Protein AF-A0AB38S8R5-F1 (afdb_monomer_lite)

Secondary structure (DSSP, 8-state):
-----------EEEEEE--S-S-HHHHHHHHHHTT---HHHHHHHHHHHHHHSEEEEEEE-HHHHHHHHHHHHHHHHHHT---EEEEEETTSS----TTT---SBHHHHHHHHTTTS-GGG----EEEEEGGGHHHHHHHHHHHTSS-SEEEEEE-SS-SSPP-HHHHH--SSSPPEEE---EEEE--SSSS-EEEE-S-EEEE---SSS---B----BTTTTEEEEE-

Structure (mmCIF, N/CA/C/O backbone):
data_AF-A0AB38S8R5-F1
#
_entry.id   AF-A0AB38S8R5-F1
#
loop_
_atom_site.group_PDB
_atom_site.id
_atom_site.type_symbol
_atom_site.label_atom_id
_atom_site.label_alt_id
_atom_site.label_comp_id
_atom_site.label_asym_id
_atom_site.label_entity_id
_atom_site.label_seq_id
_atom_site.pdbx_PDB_ins_code
_atom_site.Cartn_x
_atom_site.Cartn_y
_atom_site.Cartn_z
_atom_site.occupancy
_atom_site.B_iso_or_equiv
_atom_site.auth_seq_id
_atom_site.auth_comp_id
_atom_site.auth_asym_id
_atom_site.auth_atom_id
_atom_site.pdbx_PDB_model_num
ATOM 1 N N . MET A 1 1 ? -49.623 16.260 3.974 1.00 35.34 1 MET A N 1
ATOM 2 C CA . MET A 1 1 ? -48.765 15.067 3.826 1.00 35.34 1 MET A CA 1
ATOM 3 C C . MET A 1 1 ? -47.349 15.497 4.142 1.00 35.34 1 MET A C 1
ATOM 5 O O . MET A 1 1 ? -46.822 16.368 3.466 1.00 35.34 1 MET A O 1
ATOM 9 N N . SER A 1 2 ? -46.826 15.012 5.263 1.00 35.16 2 SER A N 1
ATOM 10 C CA . SER A 1 2 ? -45.580 15.463 5.877 1.00 35.16 2 SER A CA 1
ATOM 11 C C . SER A 1 2 ? -44.369 15.080 5.027 1.00 35.16 2 SER A C 1
ATOM 13 O O . SER A 1 2 ? -44.084 13.896 4.868 1.00 35.16 2 SER A O 1
ATOM 15 N N . HIS A 1 3 ? -43.633 16.069 4.518 1.00 35.06 3 HIS A N 1
ATOM 16 C CA . HIS A 1 3 ? -42.249 15.862 4.103 1.00 35.06 3 HIS A CA 1
ATOM 17 C C . HIS A 1 3 ? -41.395 15.833 5.365 1.00 35.06 3 HIS A C 1
ATOM 19 O O . HIS A 1 3 ? -41.079 16.864 5.954 1.00 35.06 3 HIS A O 1
ATOM 25 N N . GLN A 1 4 ? -41.082 14.624 5.817 1.00 42.06 4 GLN A N 1
ATOM 26 C CA . GLN A 1 4 ? -40.092 14.405 6.852 1.00 42.06 4 GLN A CA 1
ATOM 27 C C . GLN A 1 4 ? -38.733 14.789 6.263 1.00 42.06 4 GLN A C 1
ATOM 29 O O . GLN A 1 4 ? -38.188 14.091 5.410 1.00 42.06 4 GLN A O 1
ATOM 34 N N . VAL A 1 5 ? -38.224 15.949 6.678 1.00 41.78 5 VAL A N 1
ATOM 35 C CA . VAL A 1 5 ? -36.819 16.311 6.510 1.00 41.78 5 VAL A CA 1
ATOM 36 C C . VAL A 1 5 ? -36.034 15.233 7.244 1.00 41.78 5 VAL A C 1
ATOM 38 O O . VAL A 1 5 ? -36.073 15.152 8.470 1.00 41.78 5 VAL A O 1
ATOM 41 N N . CYS A 1 6 ? -35.392 14.346 6.489 1.00 34.75 6 CYS A N 1
ATOM 42 C CA . CYS A 1 6 ? -34.425 13.411 7.034 1.00 34.75 6 CYS A CA 1
ATOM 43 C C . CYS A 1 6 ? -33.240 14.266 7.493 1.00 34.75 6 CYS A C 1
ATOM 45 O O . CYS A 1 6 ? -32.360 14.589 6.699 1.00 34.75 6 CYS A O 1
ATOM 47 N N . THR A 1 7 ? -33.257 14.717 8.749 1.00 41.41 7 THR A N 1
ATOM 48 C CA . THR A 1 7 ? -32.062 15.228 9.418 1.00 41.41 7 THR A CA 1
ATOM 49 C C . THR A 1 7 ? -31.003 14.155 9.260 1.00 41.41 7 THR A C 1
ATOM 51 O O . THR A 1 7 ? -31.156 13.055 9.796 1.00 41.41 7 THR A O 1
ATOM 54 N N . VAL A 1 8 ? -29.985 14.444 8.452 1.00 51.31 8 VAL A N 1
ATOM 55 C CA . VAL A 1 8 ? -28.789 13.616 8.353 1.00 51.31 8 VAL A CA 1
ATOM 56 C C . VAL A 1 8 ? -28.308 13.454 9.795 1.00 51.31 8 VAL A C 1
ATOM 58 O O . VAL A 1 8 ? -28.074 14.479 10.437 1.00 51.31 8 VAL A O 1
ATOM 61 N N . PRO A 1 9 ? -28.258 12.241 10.374 1.00 52.81 9 PRO A N 1
ATOM 62 C CA . PRO A 1 9 ? -27.600 12.103 11.661 1.00 52.81 9 PRO A CA 1
ATOM 63 C C . PRO A 1 9 ? -26.175 12.594 11.435 1.00 52.81 9 PRO A C 1
ATOM 65 O O . PRO A 1 9 ? -25.528 12.106 10.507 1.00 52.81 9 PRO A O 1
ATOM 68 N N . GLU A 1 10 ? -25.747 13.598 12.206 1.00 75.06 10 GLU A N 1
ATOM 69 C CA . GLU A 1 10 ? -24.386 14.130 12.163 1.00 75.06 10 GLU A CA 1
ATOM 70 C C . GLU A 1 10 ? -23.441 12.934 12.159 1.00 75.06 10 GLU A C 1
ATOM 72 O O . GLU A 1 10 ? -23.371 12.161 13.118 1.00 75.06 10 GLU A O 1
ATOM 77 N N . SER A 1 11 ? -22.845 12.670 10.999 1.00 82.94 11 SER A N 1
ATOM 78 C CA . SER A 1 11 ? -22.003 11.502 10.852 1.00 82.94 11 SER A CA 1
ATOM 79 C C . SER A 1 11 ? -20.795 11.692 11.749 1.00 82.94 11 SER A C 1
ATOM 81 O O . SER A 1 11 ? -20.277 12.798 11.880 1.00 82.94 11 SER A O 1
ATOM 83 N N . VAL A 1 12 ? -20.353 10.609 12.361 1.00 88.25 12 VAL A N 1
ATOM 84 C CA . VAL A 1 12 ? -19.239 10.594 13.297 1.00 88.25 12 VAL A CA 1
ATOM 85 C C . VAL A 1 12 ? -18.066 9.912 12.622 1.00 88.25 12 VAL A C 1
ATOM 87 O O . VAL A 1 12 ? -18.229 8.930 11.896 1.00 88.25 12 VAL A O 1
ATOM 90 N N . GLN A 1 13 ? -16.870 10.409 12.882 1.00 90.75 13 GLN A N 1
ATOM 91 C CA . GLN A 1 13 ? -15.633 9.752 12.500 1.00 90.75 13 GLN A CA 1
ATOM 92 C C . GLN A 1 13 ? -14.872 9.305 13.739 1.00 90.75 13 GLN A C 1
ATOM 94 O O . GLN A 1 13 ? -14.931 9.939 14.793 1.00 90.75 13 GLN A O 1
ATOM 99 N N . LEU A 1 14 ? -14.159 8.190 13.606 1.00 91.25 14 LEU A N 1
ATOM 100 C CA . LEU A 1 14 ? -13.270 7.709 14.651 1.00 91.25 14 LEU A CA 1
ATOM 101 C C . LEU A 1 14 ? -11.846 8.122 14.324 1.00 91.25 14 LEU A C 1
ATOM 103 O O . LEU A 1 14 ? -11.331 7.824 13.247 1.00 91.25 14 LEU A O 1
ATOM 107 N N . VAL A 1 15 ? -11.223 8.800 15.270 1.00 90.94 15 VAL A N 1
ATOM 108 C CA . VAL A 1 15 ? -9.869 9.314 15.170 1.00 90.94 15 VAL A CA 1
ATOM 109 C C . VAL A 1 15 ? -8.950 8.449 16.007 1.00 90.94 15 VAL A C 1
ATOM 111 O O . VAL A 1 15 ? -9.195 8.226 17.187 1.00 90.94 15 VAL A O 1
ATOM 114 N N . PHE A 1 16 ? -7.889 7.966 15.381 1.00 91.44 16 PHE A N 1
ATOM 115 C CA . PHE A 1 16 ? -6.881 7.104 15.973 1.00 91.44 16 PHE A CA 1
ATOM 116 C C . PHE A 1 16 ? -5.651 7.930 16.280 1.00 91.44 16 PHE A C 1
ATOM 118 O O . PHE A 1 16 ? -5.201 8.675 15.412 1.00 91.44 16 PHE A O 1
ATOM 125 N N . GLN A 1 17 ? -5.107 7.770 17.480 1.00 89.50 17 GLN A N 1
ATOM 126 C CA . GLN A 1 17 ? -3.853 8.383 17.894 1.00 89.50 17 GLN A CA 1
ATOM 127 C C . GLN A 1 17 ? -2.958 7.331 18.539 1.00 89.50 17 GLN A C 1
ATOM 129 O O . GLN A 1 17 ? -3.398 6.608 19.437 1.00 89.50 17 GLN A O 1
ATOM 134 N N . ASP A 1 18 ? -1.711 7.223 18.084 1.00 83.25 18 ASP A N 1
ATOM 135 C CA . ASP A 1 18 ? -0.733 6.289 18.645 1.00 83.25 18 ASP A CA 1
ATOM 136 C C . ASP A 1 18 ? 0.485 7.048 19.158 1.00 83.25 18 ASP A C 1
ATOM 138 O O . ASP A 1 18 ? 1.063 7.857 18.452 1.00 83.25 18 ASP A O 1
ATOM 142 N N . GLY A 1 19 ? 0.914 6.743 20.380 1.00 75.12 19 GLY A N 1
ATOM 143 C CA . GLY A 1 19 ? 2.146 7.286 20.960 1.00 75.12 19 GLY A CA 1
ATOM 144 C C . GLY A 1 19 ? 3.399 6.505 20.548 1.00 75.12 19 GLY A C 1
ATOM 145 O O . GLY A 1 19 ? 4.314 6.364 21.361 1.00 75.12 19 GLY A O 1
ATOM 146 N N . GLY A 1 20 ? 3.399 5.901 19.354 1.00 72.69 20 GLY A N 1
ATOM 147 C CA . GLY A 1 20 ? 4.515 5.135 18.783 1.00 72.69 20 GLY A CA 1
ATOM 148 C C . GLY A 1 20 ? 4.806 3.769 19.422 1.00 72.69 20 GLY A C 1
ATOM 149 O O . GLY A 1 20 ? 5.878 3.207 19.198 1.00 72.69 20 GLY A O 1
ATOM 150 N N . LYS A 1 21 ? 3.898 3.224 20.242 1.00 79.44 21 LYS A N 1
ATOM 151 C CA . LYS A 1 21 ? 4.107 1.939 20.946 1.00 79.44 21 LYS A CA 1
ATOM 152 C C . LYS A 1 21 ? 3.322 0.779 20.349 1.00 79.44 21 LYS A C 1
ATOM 154 O O . LYS A 1 21 ? 3.610 -0.371 20.682 1.00 79.44 21 LYS A O 1
ATOM 159 N N . THR A 1 22 ? 2.343 1.052 19.491 1.00 85.44 22 THR A N 1
ATOM 160 C CA . THR A 1 22 ? 1.471 0.011 18.957 1.00 85.44 22 THR A CA 1
ATOM 161 C C . THR A 1 22 ? 2.117 -0.638 17.728 1.00 85.44 22 THR A C 1
ATOM 163 O O . THR A 1 22 ? 2.465 0.052 16.770 1.00 85.44 22 THR A O 1
ATOM 166 N N . PRO A 1 23 ? 2.276 -1.974 17.683 1.00 88.94 23 P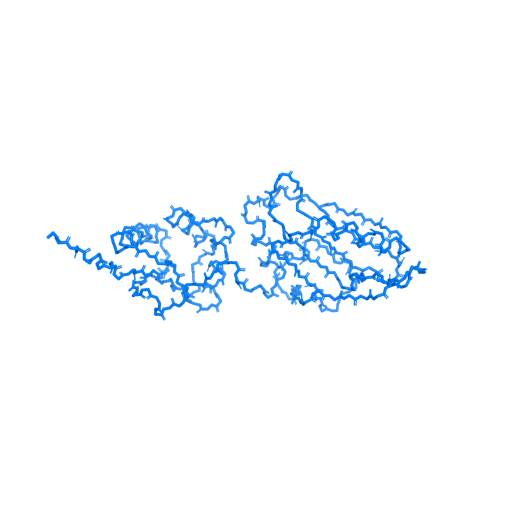RO A N 1
ATOM 167 C CA . PRO A 1 23 ? 2.837 -2.632 16.510 1.00 88.94 23 PRO A CA 1
ATOM 168 C C . PRO A 1 23 ? 1.985 -2.383 15.259 1.00 88.94 23 PRO A C 1
ATOM 170 O O . PRO A 1 23 ? 0.781 -2.648 15.256 1.00 88.94 23 PRO A O 1
ATOM 173 N N . ARG A 1 24 ? 2.617 -1.984 14.145 1.00 88.12 24 ARG A N 1
ATOM 174 C CA . ARG A 1 24 ? 1.931 -1.739 12.858 1.00 88.12 24 ARG A CA 1
ATOM 175 C C . ARG A 1 24 ? 1.024 -2.902 12.443 1.00 88.12 24 ARG A C 1
ATOM 177 O O . ARG A 1 24 ? -0.103 -2.694 12.004 1.00 88.12 24 ARG A O 1
ATOM 184 N N . GLY A 1 25 ? 1.488 -4.140 12.631 1.00 88.69 25 GLY A N 1
ATOM 185 C CA . GLY A 1 25 ? 0.721 -5.345 12.302 1.00 88.69 25 GLY A CA 1
ATOM 186 C C . GLY A 1 25 ? -0.616 -5.451 13.046 1.00 88.69 25 GLY A C 1
ATOM 187 O O . GLY A 1 25 ? -1.599 -5.902 12.456 1.00 88.69 25 GLY A O 1
ATOM 188 N N . PHE A 1 26 ? -0.678 -4.987 14.298 1.00 92.19 26 PHE A N 1
ATOM 189 C CA . PHE A 1 26 ? -1.922 -4.931 15.064 1.00 92.19 26 PHE A CA 1
ATOM 190 C C . PHE A 1 26 ? -2.881 -3.891 14.480 1.00 92.19 26 PHE A C 1
ATOM 192 O O . PHE A 1 26 ? -4.034 -4.214 14.203 1.00 92.19 26 PHE A O 1
ATOM 199 N N . VAL A 1 27 ? -2.393 -2.675 14.214 1.00 92.50 27 VAL A N 1
ATOM 200 C CA . VAL A 1 27 ? -3.199 -1.580 13.646 1.00 92.50 27 VAL A CA 1
ATOM 201 C C . VAL A 1 27 ? -3.815 -1.992 12.303 1.00 92.50 27 VAL A C 1
ATOM 203 O O . VAL A 1 27 ? -5.013 -1.817 12.084 1.00 92.50 27 VAL A O 1
ATOM 206 N N . VAL A 1 28 ? -3.037 -2.638 11.428 1.00 92.00 28 VAL A N 1
ATOM 207 C CA . VAL A 1 28 ? -3.546 -3.184 10.157 1.00 92.00 28 VAL A CA 1
ATOM 208 C C . VAL A 1 28 ? -4.642 -4.227 10.394 1.00 92.00 28 VAL A C 1
ATOM 210 O O . VAL A 1 28 ? -5.681 -4.202 9.733 1.00 92.00 28 VAL A O 1
ATOM 213 N N . ASN A 1 29 ? -4.442 -5.144 11.346 1.00 92.75 29 ASN A N 1
ATOM 214 C CA . ASN A 1 29 ? -5.430 -6.172 11.677 1.00 92.75 29 ASN A CA 1
ATOM 215 C C . ASN A 1 29 ? -6.735 -5.559 12.206 1.00 92.75 29 ASN A C 1
ATOM 217 O O . ASN A 1 29 ? -7.820 -5.983 11.804 1.00 92.75 29 ASN A O 1
ATOM 221 N N . LEU A 1 30 ? -6.620 -4.531 13.048 1.00 94.25 30 LEU A N 1
ATOM 222 C CA . LEU A 1 30 ? -7.736 -3.782 13.609 1.00 94.25 30 LEU A CA 1
ATOM 223 C C . LEU A 1 30 ? -8.586 -3.147 12.500 1.00 94.25 30 LEU A C 1
ATOM 225 O O . LEU A 1 30 ? -9.791 -3.400 12.435 1.00 94.25 30 LEU A O 1
ATOM 229 N N . PHE A 1 31 ? -7.966 -2.411 11.570 1.00 93.19 31 PHE A N 1
ATOM 230 C CA . PHE A 1 31 ? -8.673 -1.799 10.437 1.00 93.19 31 PHE A CA 1
ATOM 231 C C . PHE A 1 31 ? -9.338 -2.821 9.514 1.00 93.19 31 PHE A C 1
ATOM 233 O O . PHE A 1 31 ? -10.442 -2.590 9.023 1.00 93.19 31 PHE A O 1
ATOM 240 N N . ARG A 1 32 ? -8.717 -3.980 9.301 1.00 94.31 32 ARG A N 1
ATOM 241 C CA . ARG A 1 32 ? -9.323 -5.030 8.475 1.00 94.31 32 ARG A CA 1
ATOM 242 C C . ARG A 1 32 ? -10.506 -5.701 9.142 1.00 94.31 32 ARG A C 1
ATOM 244 O O . ARG A 1 32 ? -11.552 -5.850 8.522 1.00 94.31 32 ARG A O 1
ATOM 251 N N . LYS A 1 33 ? -10.329 -6.152 10.385 1.00 93.88 33 LYS A N 1
ATOM 252 C CA . LYS A 1 33 ? -11.318 -7.000 11.058 1.00 93.88 33 LYS A CA 1
ATOM 253 C C . LYS A 1 33 ? -12.478 -6.213 11.645 1.00 93.88 33 LYS A C 1
ATOM 255 O O . LYS A 1 33 ? -13.584 -6.735 11.661 1.00 93.88 33 LYS A O 1
ATOM 260 N N . VAL A 1 34 ? -12.226 -5.007 12.152 1.00 94.69 34 VAL A N 1
ATOM 261 C CA . VAL A 1 34 ? -13.267 -4.183 12.785 1.00 94.69 34 VAL A CA 1
ATOM 262 C C . VAL A 1 34 ? -13.876 -3.224 11.774 1.00 94.69 34 VAL A C 1
ATOM 264 O O . VAL A 1 34 ? -15.091 -3.149 11.664 1.00 94.69 34 VAL A O 1
ATOM 267 N N . PHE A 1 35 ? -13.044 -2.543 10.984 1.00 91.31 35 PHE A N 1
ATOM 268 C CA . PHE A 1 35 ? -13.499 -1.490 10.069 1.00 91.31 35 PHE A CA 1
ATOM 269 C C . PHE A 1 35 ? -13.763 -1.977 8.641 1.00 91.31 35 PHE A C 1
ATOM 271 O O . PHE A 1 35 ? -14.124 -1.173 7.785 1.00 91.31 35 PHE A O 1
ATOM 278 N N . GLY A 1 36 ? -13.560 -3.270 8.360 1.00 89.19 36 GLY A N 1
ATOM 279 C CA . GLY A 1 36 ? -13.794 -3.860 7.040 1.00 89.19 36 GLY A CA 1
ATOM 280 C C . GLY A 1 36 ? -12.921 -3.269 5.928 1.00 89.19 36 GLY A C 1
ATOM 281 O O . GLY A 1 36 ? -13.264 -3.390 4.753 1.00 89.19 36 GLY A O 1
ATOM 282 N N . ARG A 1 37 ? -11.813 -2.597 6.271 1.00 89.00 37 ARG A N 1
ATOM 283 C CA . ARG A 1 37 ? -10.927 -1.964 5.286 1.00 89.00 37 ARG A CA 1
ATOM 284 C C . ARG A 1 37 ? -10.174 -3.025 4.487 1.00 89.00 37 ARG A C 1
ATOM 286 O O . ARG A 1 37 ? -9.767 -4.056 5.030 1.00 89.00 37 ARG A O 1
ATOM 293 N N . HIS A 1 38 ? -9.932 -2.748 3.206 1.00 88.44 38 HIS A N 1
ATOM 294 C CA . HIS A 1 38 ? -9.045 -3.573 2.391 1.00 88.44 38 HIS A CA 1
ATOM 295 C C . HIS A 1 38 ? -7.632 -3.571 3.000 1.00 88.44 38 HIS A C 1
ATOM 297 O O . HIS A 1 38 ? -7.215 -2.582 3.599 1.00 88.44 38 HIS A O 1
ATOM 303 N N . GLN A 1 39 ? -6.867 -4.658 2.865 1.00 87.44 39 GLN A N 1
ATOM 304 C CA . GLN A 1 39 ? -5.545 -4.787 3.504 1.00 87.44 39 GLN A CA 1
ATOM 305 C C . GLN A 1 39 ? -4.583 -3.662 3.100 1.00 87.44 39 GLN A C 1
ATOM 307 O O . GLN A 1 39 ? -3.878 -3.134 3.957 1.00 87.44 39 GLN A O 1
ATOM 312 N N . ARG A 1 40 ? -4.577 -3.268 1.821 1.00 84.94 40 ARG A N 1
ATOM 313 C CA . ARG A 1 40 ? -3.798 -2.115 1.334 1.00 84.94 40 ARG A CA 1
ATOM 314 C C . ARG A 1 40 ? -4.195 -0.811 2.034 1.00 84.94 40 ARG A C 1
ATOM 316 O O . ARG A 1 40 ? -3.325 -0.073 2.482 1.00 84.94 40 ARG A O 1
ATOM 323 N N . ASP A 1 41 ? -5.490 -0.560 2.187 1.00 87.44 41 ASP A N 1
ATOM 324 C CA . ASP A 1 41 ? -5.997 0.657 2.828 1.00 87.44 41 ASP A CA 1
ATOM 325 C C . ASP A 1 41 ? -5.676 0.664 4.323 1.00 87.44 41 ASP A C 1
ATOM 327 O O . ASP A 1 41 ? -5.210 1.663 4.860 1.00 87.44 41 ASP A O 1
ATOM 331 N N . ALA A 1 42 ? -5.844 -0.483 4.985 1.00 90.31 42 ALA A N 1
ATOM 332 C CA . ALA A 1 42 ? -5.469 -0.680 6.380 1.00 90.31 42 ALA A CA 1
ATOM 333 C C . ALA A 1 42 ? -3.963 -0.461 6.606 1.00 90.31 42 ALA A C 1
ATOM 335 O O . ALA A 1 42 ? -3.573 0.177 7.584 1.00 90.31 42 ALA A O 1
ATOM 336 N N . TYR A 1 43 ? -3.115 -0.946 5.690 1.00 89.81 43 TYR A N 1
ATOM 337 C CA . TYR A 1 43 ? -1.674 -0.689 5.723 1.00 89.81 43 TYR A CA 1
ATOM 338 C C . TYR A 1 43 ? -1.371 0.803 5.584 1.00 89.81 43 TYR A C 1
ATOM 340 O O . TYR A 1 43 ? -0.606 1.355 6.375 1.00 89.81 43 TYR A O 1
ATOM 348 N N . ALA A 1 44 ? -1.992 1.466 4.613 1.00 87.75 44 ALA A N 1
ATOM 349 C CA . ALA A 1 44 ? -1.765 2.879 4.362 1.00 87.75 44 ALA A CA 1
ATOM 350 C C . ALA A 1 44 ? -2.215 3.746 5.559 1.00 87.75 44 ALA A C 1
ATOM 352 O O . ALA A 1 44 ? -1.451 4.591 6.017 1.00 87.75 44 ALA A O 1
ATOM 353 N N . LEU A 1 45 ? -3.379 3.463 6.155 1.00 87.88 45 LEU A N 1
ATOM 354 C CA . LEU A 1 45 ? -3.842 4.130 7.379 1.00 87.88 45 LEU A CA 1
ATOM 355 C C . LEU A 1 45 ? -2.893 3.902 8.565 1.00 87.88 45 LEU A C 1
ATOM 357 O O . LEU A 1 45 ? -2.599 4.842 9.298 1.00 87.88 45 LEU A O 1
ATOM 361 N N . SER A 1 46 ? -2.353 2.688 8.733 1.00 89.50 46 SER A N 1
ATOM 362 C CA . SER A 1 46 ? -1.369 2.418 9.794 1.00 89.50 46 SER A CA 1
ATOM 363 C C . SER A 1 46 ? -0.083 3.237 9.630 1.00 89.50 46 SER A C 1
ATOM 365 O O . SER A 1 46 ? 0.451 3.742 10.613 1.00 89.50 46 SER A O 1
ATOM 367 N N . MET A 1 47 ? 0.372 3.429 8.386 1.00 86.31 47 MET A N 1
ATOM 368 C CA . MET A 1 47 ? 1.530 4.267 8.067 1.00 86.31 47 MET A CA 1
ATOM 369 C C . MET A 1 47 ? 1.282 5.742 8.386 1.00 86.31 47 MET A C 1
ATOM 371 O O . MET A 1 47 ? 2.210 6.435 8.793 1.00 86.31 47 MET A O 1
ATOM 375 N N . LEU A 1 48 ? 0.057 6.236 8.185 1.00 85.69 48 LEU A N 1
ATOM 376 C CA . LEU A 1 48 ? -0.289 7.610 8.547 1.00 85.69 48 LEU A CA 1
ATOM 377 C C . LEU A 1 48 ? -0.280 7.818 10.054 1.00 85.69 48 LEU A C 1
ATOM 379 O O . LEU A 1 48 ? 0.327 8.779 10.508 1.00 85.69 48 LEU A O 1
ATOM 383 N N . ILE A 1 49 ? -0.894 6.906 10.811 1.00 87.69 49 ILE A N 1
ATOM 384 C CA . ILE A 1 49 ? -0.913 6.983 12.277 1.00 87.69 49 ILE A CA 1
ATOM 385 C C . ILE A 1 49 ? 0.515 7.006 12.825 1.00 87.69 49 ILE A C 1
ATOM 387 O O . ILE A 1 49 ? 0.814 7.811 13.687 1.00 87.69 49 ILE A O 1
ATOM 391 N N . GLU A 1 50 ? 1.417 6.187 12.286 1.00 84.62 50 GLU A N 1
ATOM 392 C CA . GLU A 1 50 ? 2.822 6.158 12.716 1.00 84.62 50 GLU A CA 1
ATOM 393 C C . GLU A 1 50 ? 3.607 7.435 12.367 1.00 84.62 50 GLU A C 1
ATOM 395 O O . GLU A 1 50 ? 4.578 7.760 13.041 1.00 84.62 50 GLU A O 1
ATOM 400 N N . ARG A 1 51 ? 3.237 8.145 11.294 1.00 81.62 51 ARG A N 1
ATOM 401 C CA . ARG A 1 51 ? 3.963 9.341 10.822 1.00 81.62 51 ARG A CA 1
ATOM 402 C C . ARG A 1 51 ? 3.403 10.651 11.361 1.00 81.62 51 ARG A C 1
ATOM 404 O O . ARG A 1 51 ? 4.146 11.616 11.490 1.00 81.62 51 ARG A O 1
ATOM 411 N N . GLN A 1 52 ? 2.092 10.709 11.554 1.00 82.56 52 GLN A N 1
ATOM 412 C CA . GLN A 1 52 ? 1.353 11.922 11.906 1.00 82.56 52 GLN A CA 1
ATOM 413 C C . GLN A 1 52 ? 0.781 11.854 13.327 1.00 82.56 52 GLN A C 1
ATOM 415 O O . GLN A 1 52 ? 0.114 12.796 13.745 1.00 82.56 52 GLN A O 1
ATOM 420 N N . ASP A 1 53 ? 0.967 10.731 14.030 1.00 84.06 53 ASP A N 1
ATOM 421 C CA . ASP A 1 53 ? 0.374 10.395 15.334 1.00 84.06 53 ASP A CA 1
ATOM 422 C C . ASP A 1 53 ? -1.165 10.457 15.371 1.00 84.06 53 ASP A C 1
ATOM 424 O O . ASP A 1 53 ? -1.769 10.246 16.422 1.00 84.06 53 ASP A O 1
ATOM 428 N N . LYS A 1 54 ? -1.825 10.728 14.235 1.00 86.56 54 LYS A N 1
ATOM 429 C CA . LYS A 1 54 ? -3.272 10.917 14.111 1.00 86.56 54 LYS A CA 1
ATOM 430 C C . LYS A 1 54 ? -3.771 10.450 12.740 1.00 86.56 54 LYS A C 1
ATOM 432 O O . LYS A 1 54 ? -3.165 10.760 11.720 1.00 86.56 54 LYS A O 1
ATOM 437 N N . ALA A 1 55 ? -4.907 9.754 12.695 1.00 88.69 55 ALA A N 1
ATOM 438 C CA . ALA A 1 55 ? -5.662 9.526 11.457 1.00 88.69 55 ALA A CA 1
ATOM 439 C C . ALA A 1 55 ? -7.162 9.363 11.733 1.00 88.69 55 ALA A C 1
ATOM 441 O O . ALA A 1 55 ? -7.542 8.713 12.704 1.00 88.69 55 ALA A O 1
ATOM 442 N N . ALA A 1 56 ? -8.019 9.905 10.865 1.00 89.00 56 ALA A N 1
ATOM 443 C CA . ALA A 1 56 ? -9.466 9.704 10.936 1.00 89.00 56 ALA A CA 1
ATOM 444 C C . ALA A 1 56 ? -9.931 8.527 10.059 1.00 89.00 56 ALA A C 1
ATOM 446 O O . ALA A 1 56 ? -9.353 8.222 9.018 1.00 89.00 56 ALA A O 1
ATOM 447 N N . CYS A 1 57 ? -11.003 7.859 10.481 1.00 88.25 57 CYS A N 1
ATOM 448 C CA . CYS A 1 57 ? -11.679 6.799 9.743 1.00 88.25 57 CYS A CA 1
ATOM 449 C C . CYS A 1 57 ? -13.191 7.017 9.826 1.00 88.25 57 CYS A C 1
ATOM 451 O O . CYS A 1 57 ? -13.752 7.102 10.919 1.00 88.25 57 CYS A O 1
ATOM 453 N N . GLY A 1 58 ? -13.854 7.074 8.675 1.00 79.69 58 GLY A N 1
ATOM 454 C CA . GLY A 1 58 ? -15.277 7.417 8.584 1.00 79.69 58 GLY A CA 1
ATOM 455 C C . GLY A 1 58 ? -15.483 8.469 7.502 1.00 79.69 58 GLY A C 1
ATOM 456 O O . GLY A 1 58 ? -14.497 8.875 6.890 1.00 79.69 58 GLY A O 1
ATOM 457 N N . PRO A 1 59 ? -16.724 8.858 7.189 1.00 88.25 59 PRO A N 1
ATOM 458 C CA . PRO A 1 59 ? -17.854 9.017 8.111 1.00 88.25 59 PRO A CA 1
ATOM 459 C C . PRO A 1 59 ? -18.666 7.742 8.392 1.00 88.25 59 PRO A C 1
ATOM 461 O O . PRO A 1 59 ? -18.847 6.896 7.520 1.00 88.25 59 PRO A O 1
ATOM 464 N N . PHE A 1 60 ? -19.217 7.636 9.604 1.00 89.19 60 PHE A N 1
ATOM 465 C CA . PHE A 1 60 ? -20.119 6.564 10.030 1.00 89.19 60 PHE A CA 1
ATOM 466 C C . PHE A 1 60 ? -21.390 7.127 10.685 1.00 89.19 60 PHE A C 1
ATOM 468 O O . PHE A 1 60 ? -21.336 8.156 11.360 1.00 89.19 60 PHE A O 1
ATOM 475 N N . PRO A 1 61 ? -22.544 6.445 10.571 1.00 92.00 61 PRO A N 1
ATOM 476 C CA . PRO A 1 61 ? -23.693 6.736 11.423 1.00 92.00 61 PRO A CA 1
ATOM 477 C C . PRO A 1 61 ? -23.331 6.564 12.913 1.00 92.00 61 PRO A C 1
ATOM 479 O O . PRO A 1 61 ? -22.601 5.623 13.232 1.00 92.00 61 PRO A O 1
ATOM 482 N N . PRO A 1 62 ? -23.871 7.374 13.844 1.00 90.50 62 PRO A N 1
ATOM 483 C CA . PRO A 1 62 ? -23.485 7.333 15.262 1.00 90.50 62 PRO A CA 1
ATOM 484 C C . PRO A 1 62 ? -23.588 5.951 15.927 1.00 90.50 62 PRO A C 1
ATOM 486 O O . PRO A 1 62 ? -22.718 5.559 16.701 1.00 90.50 62 PRO A O 1
ATOM 489 N N . SER A 1 63 ? -24.625 5.173 15.602 1.00 89.75 63 SER A N 1
ATOM 490 C CA . SER A 1 63 ? -24.802 3.811 16.127 1.00 89.75 63 SER A CA 1
ATOM 491 C C . SER A 1 63 ? -23.715 2.850 15.644 1.00 89.75 63 SER A C 1
ATOM 493 O O . SER A 1 63 ? -23.209 2.042 16.422 1.00 89.75 63 SER A O 1
ATOM 495 N N . VAL A 1 64 ? -23.328 2.968 14.373 1.00 92.19 64 VAL A N 1
ATOM 496 C CA . VAL A 1 64 ? -22.253 2.181 13.762 1.00 92.19 64 VAL A CA 1
ATOM 497 C C . VAL A 1 64 ? -20.902 2.618 14.322 1.00 92.19 64 VAL A C 1
ATOM 499 O O . VAL A 1 64 ? -20.112 1.764 14.708 1.00 92.19 64 VAL A O 1
ATOM 502 N N . ALA A 1 65 ? -20.658 3.928 14.439 1.00 91.69 65 ALA A N 1
ATOM 503 C CA . ALA A 1 65 ? -19.439 4.476 15.033 1.00 91.69 65 ALA A CA 1
ATOM 504 C C . ALA A 1 65 ? -19.229 3.952 16.458 1.00 91.69 65 ALA A C 1
ATOM 506 O O . ALA A 1 65 ? -18.141 3.486 16.784 1.00 91.69 65 ALA A O 1
ATOM 507 N N . LYS A 1 66 ? -20.289 3.947 17.278 1.00 92.56 66 LYS A N 1
ATOM 508 C CA . LYS A 1 66 ? -20.252 3.390 18.633 1.00 92.56 66 LYS A CA 1
ATOM 509 C C . LYS A 1 66 ? -19.911 1.898 18.634 1.00 92.56 66 LYS A C 1
ATOM 511 O O . LYS A 1 66 ? -19.011 1.486 19.354 1.00 92.56 66 LYS A O 1
ATOM 516 N N . ALA A 1 67 ? -20.577 1.097 17.802 1.00 94.38 67 ALA A N 1
ATOM 517 C CA . ALA A 1 67 ? -20.306 -0.340 17.731 1.00 94.38 67 ALA A CA 1
ATOM 518 C C . ALA A 1 67 ? -18.866 -0.646 17.274 1.00 94.38 67 ALA A C 1
ATOM 520 O O . ALA A 1 67 ? -18.203 -1.512 17.845 1.00 94.38 67 ALA A O 1
ATOM 521 N N . LEU A 1 68 ? -18.365 0.084 16.271 1.00 95.44 68 LEU A N 1
ATOM 522 C CA . LEU A 1 68 ? -16.983 -0.023 15.794 1.00 95.44 68 LEU A CA 1
ATOM 523 C C . LEU A 1 68 ? -15.978 0.388 16.874 1.00 95.44 68 LEU A C 1
ATOM 525 O O . LEU A 1 68 ? -14.957 -0.275 17.048 1.00 95.44 68 LEU A O 1
ATOM 529 N N . PHE A 1 69 ? -16.274 1.462 17.605 1.00 94.25 69 PHE A N 1
ATOM 530 C CA . PHE A 1 69 ? -15.462 1.948 18.712 1.00 94.25 69 PHE A CA 1
ATOM 531 C C . PHE A 1 69 ? -15.369 0.918 19.840 1.00 94.25 69 PHE A C 1
ATOM 533 O O . PHE A 1 69 ? -14.262 0.576 20.253 1.00 94.25 69 PHE A O 1
ATOM 540 N N . ASP A 1 70 ? -16.505 0.382 20.289 1.00 94.56 70 ASP A N 1
ATOM 541 C CA . ASP A 1 70 ? -16.565 -0.609 21.366 1.00 94.56 70 ASP A CA 1
ATOM 542 C C . ASP A 1 70 ? -15.781 -1.877 20.982 1.00 94.56 70 ASP A C 1
ATOM 544 O O . ASP A 1 70 ? -14.915 -2.332 21.735 1.00 94.56 70 ASP A O 1
ATOM 548 N N . ALA A 1 71 ? -15.993 -2.386 19.762 1.00 94.75 71 ALA A N 1
ATOM 549 C CA . ALA A 1 71 ? -15.274 -3.547 19.237 1.00 94.75 71 ALA A CA 1
ATOM 550 C C . ALA A 1 71 ? -13.761 -3.299 19.087 1.00 94.75 71 ALA A C 1
ATOM 552 O O . ALA A 1 71 ? -12.946 -4.203 19.304 1.00 94.75 71 ALA A O 1
ATOM 553 N N . ALA A 1 72 ? -13.359 -2.082 18.706 1.00 94.12 72 ALA A N 1
ATOM 554 C CA . ALA A 1 72 ? -11.953 -1.716 18.606 1.00 94.12 72 ALA A CA 1
ATOM 555 C C . ALA A 1 72 ? -11.298 -1.606 19.990 1.00 94.12 72 ALA A C 1
ATOM 557 O O . ALA A 1 72 ? -10.218 -2.162 20.198 1.00 94.12 72 ALA A O 1
ATOM 558 N N . GLN A 1 73 ? -11.962 -0.952 20.948 1.00 93.88 73 GLN A N 1
ATOM 559 C CA . GLN A 1 73 ? -11.475 -0.832 22.322 1.00 93.88 73 GLN A CA 1
ATOM 560 C C . GLN A 1 73 ? -11.310 -2.191 23.001 1.00 93.88 73 GLN A C 1
ATOM 562 O O . GLN A 1 73 ? -10.321 -2.398 23.704 1.00 93.88 73 GLN A O 1
ATOM 567 N N . GLU A 1 74 ? -12.247 -3.118 22.799 1.00 94.00 74 GLU A N 1
ATOM 568 C CA . GLU A 1 74 ? -12.150 -4.475 23.341 1.00 94.00 74 GLU A CA 1
ATOM 569 C C . GLU A 1 74 ? -10.869 -5.175 22.866 1.00 94.00 74 GLU A C 1
ATOM 571 O O . GLU A 1 74 ? -10.102 -5.685 23.682 1.00 94.00 74 GLU A O 1
ATOM 576 N N . ARG A 1 75 ? -10.575 -5.118 21.560 1.00 93.62 75 ARG A N 1
ATOM 577 C CA . ARG A 1 75 ? -9.354 -5.707 20.985 1.00 93.62 75 ARG A CA 1
ATOM 578 C C . ARG A 1 75 ? -8.078 -5.033 21.479 1.00 93.62 75 ARG A C 1
ATOM 580 O O . ARG A 1 75 ? -7.120 -5.726 21.805 1.00 93.62 75 ARG A O 1
ATOM 587 N N . ILE A 1 76 ? -8.064 -3.700 21.550 1.00 92.00 76 ILE A N 1
ATOM 588 C CA . ILE A 1 76 ? -6.910 -2.933 22.046 1.00 92.00 76 ILE A CA 1
ATOM 589 C C . ILE A 1 76 ? -6.587 -3.329 23.488 1.00 92.00 76 ILE A C 1
ATOM 591 O O . ILE A 1 76 ? -5.430 -3.609 23.800 1.00 92.00 76 ILE A O 1
ATOM 595 N N . ARG A 1 77 ? -7.608 -3.419 24.351 1.00 90.31 77 ARG A N 1
ATOM 596 C CA . ARG A 1 77 ? -7.444 -3.844 25.749 1.00 90.31 77 ARG A CA 1
ATOM 597 C C . ARG A 1 77 ? -6.992 -5.296 25.861 1.00 90.31 77 ARG A C 1
ATOM 599 O O . ARG A 1 77 ? -6.110 -5.578 26.663 1.00 90.31 77 ARG A O 1
ATOM 606 N N . ALA A 1 78 ? -7.572 -6.197 25.067 1.00 90.88 78 ALA A N 1
ATOM 607 C CA . ALA A 1 78 ? -7.235 -7.619 25.095 1.00 90.88 78 ALA A CA 1
ATOM 608 C C . ALA A 1 78 ? -5.768 -7.891 24.724 1.00 90.88 78 ALA A C 1
ATOM 610 O O . ALA A 1 78 ? -5.158 -8.802 25.276 1.00 90.88 78 ALA A O 1
ATOM 611 N N . GLU A 1 79 ? -5.196 -7.096 23.817 1.00 88.94 79 GLU A N 1
ATOM 612 C CA . GLU A 1 79 ? -3.792 -7.220 23.411 1.00 88.94 79 GLU A CA 1
ATOM 613 C C . GLU A 1 79 ? -2.831 -6.290 24.178 1.00 88.94 79 GLU A C 1
ATOM 615 O O . GLU A 1 79 ? -1.619 -6.374 23.990 1.00 88.94 79 GLU A O 1
ATOM 620 N N . GLY A 1 80 ? -3.343 -5.432 25.069 1.00 87.00 80 GLY A N 1
ATOM 621 C CA . GLY A 1 80 ? -2.534 -4.562 25.930 1.00 87.00 80 GLY A CA 1
ATOM 622 C C . GLY A 1 80 ? -1.880 -3.370 25.221 1.00 87.00 80 GLY A C 1
ATOM 623 O O . GLY A 1 80 ? -0.880 -2.845 25.712 1.00 87.00 80 GLY A O 1
ATOM 624 N N . HIS A 1 81 ? -2.418 -2.935 24.078 1.00 88.69 81 HIS A N 1
ATOM 625 C CA . HIS A 1 81 ? -1.870 -1.810 23.309 1.00 88.69 81 HIS A CA 1
ATOM 626 C C . HIS A 1 81 ? -2.395 -0.456 23.808 1.00 88.69 81 HIS A C 1
ATOM 628 O O . HIS A 1 81 ? -3.450 -0.371 24.434 1.00 88.69 81 HIS A O 1
ATOM 634 N N . THR A 1 82 ? -1.674 0.628 23.507 1.00 86.94 82 THR A N 1
ATOM 635 C CA . THR A 1 82 ? -1.993 1.994 23.977 1.00 86.94 82 THR A CA 1
ATOM 636 C C . THR A 1 82 ? -2.646 2.884 22.918 1.00 86.94 82 THR A C 1
ATOM 638 O O . THR A 1 82 ? -2.701 4.098 23.100 1.00 86.94 82 THR A O 1
ATOM 641 N N . LEU A 1 83 ? -3.115 2.302 21.812 1.00 88.69 83 LEU A N 1
ATOM 642 C CA . LEU A 1 83 ? -3.777 3.032 20.733 1.00 88.69 83 LEU A CA 1
ATOM 643 C C . LEU A 1 83 ? -5.032 3.740 21.264 1.00 88.69 83 LEU A C 1
ATOM 645 O O . LEU A 1 83 ? -5.947 3.096 21.782 1.00 88.69 83 LEU A O 1
ATOM 649 N N . GLN A 1 84 ? -5.078 5.062 21.133 1.00 91.00 84 GLN A N 1
ATOM 650 C CA . GLN A 1 84 ? -6.215 5.869 21.555 1.00 91.00 84 GLN A CA 1
ATOM 651 C C . GLN A 1 84 ? -7.184 6.046 20.391 1.00 91.00 84 GLN A C 1
ATOM 653 O O . GLN A 1 84 ? -6.774 6.259 19.251 1.00 91.00 84 GLN A O 1
ATOM 658 N N . ILE A 1 85 ? -8.479 5.953 20.690 1.00 92.12 85 ILE A N 1
ATOM 659 C CA . ILE A 1 85 ? -9.549 6.221 19.731 1.00 92.12 85 ILE A CA 1
ATOM 660 C C . ILE A 1 85 ? -10.453 7.288 20.341 1.00 92.12 85 ILE A C 1
ATOM 662 O O . ILE A 1 85 ? -10.864 7.157 21.496 1.00 92.12 85 ILE A O 1
ATOM 666 N N . THR A 1 86 ? -10.776 8.318 19.569 1.00 90.12 86 THR A N 1
ATOM 667 C CA . THR A 1 86 ? -11.748 9.360 19.914 1.00 90.12 86 THR A CA 1
ATOM 668 C C . THR A 1 86 ? -12.833 9.436 18.846 1.00 90.12 86 THR A C 1
ATOM 670 O O . THR A 1 86 ? -12.635 9.041 17.700 1.00 90.12 86 THR A O 1
ATOM 673 N N . SER A 1 87 ? -14.016 9.895 19.239 1.00 88.25 87 SER A N 1
ATOM 674 C CA . SER A 1 87 ? -15.153 10.115 18.347 1.00 88.25 87 SER A CA 1
ATOM 675 C C . SER A 1 87 ? -15.270 11.614 18.101 1.00 88.25 87 SER A C 1
ATOM 677 O O . SER A 1 87 ? -15.473 12.358 19.057 1.00 88.25 87 SER A O 1
ATOM 679 N N . GLU A 1 88 ? -15.164 12.044 16.849 1.00 87.81 88 GLU A N 1
ATOM 680 C CA . GLU A 1 88 ? -15.296 13.447 16.434 1.00 87.81 88 GLU A CA 1
ATOM 681 C C . GLU A 1 88 ? -16.466 13.583 15.435 1.00 87.81 88 GLU A C 1
ATOM 683 O O . GLU A 1 88 ? -16.769 12.623 14.711 1.00 87.81 88 GLU A O 1
ATOM 688 N N . PRO A 1 89 ? -17.141 14.742 15.361 1.00 82.69 89 PRO A N 1
ATOM 689 C CA . PRO A 1 89 ? -18.021 15.071 14.243 1.00 82.69 89 PRO A CA 1
ATOM 690 C C . PRO A 1 89 ? -17.281 14.929 12.907 1.00 82.69 89 PRO A C 1
ATOM 692 O O . PRO A 1 89 ? -16.109 15.293 12.778 1.00 82.69 89 PRO A O 1
ATOM 695 N N . ALA A 1 90 ? -17.945 14.369 11.896 1.00 78.56 90 ALA A N 1
ATOM 696 C CA . ALA A 1 90 ? -17.343 14.216 10.577 1.00 78.56 90 ALA A CA 1
ATOM 697 C C . ALA A 1 90 ? -16.964 15.584 9.993 1.00 78.56 90 ALA A C 1
ATOM 699 O O . ALA A 1 90 ? -17.778 16.506 9.978 1.00 78.56 90 ALA A O 1
ATOM 700 N N . GLY A 1 91 ? -15.738 15.681 9.476 1.00 70.06 91 GLY A N 1
ATOM 701 C CA . GLY A 1 91 ? -15.210 16.899 8.860 1.00 70.06 91 GLY A CA 1
ATOM 702 C C . GLY A 1 91 ? -14.309 17.750 9.760 1.00 70.06 91 GLY A C 1
ATOM 703 O O . GLY A 1 91 ? -13.668 18.655 9.239 1.00 70.06 91 GLY A O 1
ATOM 704 N N . GLU A 1 92 ? -14.194 17.464 11.064 1.00 69.12 92 GLU A N 1
ATOM 705 C CA . GLU A 1 92 ? -13.231 18.170 11.936 1.00 69.12 92 GLU A CA 1
ATOM 706 C C . GLU A 1 92 ? -11.777 17.752 11.664 1.00 69.12 92 GLU A C 1
ATOM 708 O O . GLU A 1 92 ? -10.884 18.585 11.537 1.00 69.12 92 GLU A O 1
ATOM 713 N N . THR A 1 93 ? -11.548 16.447 11.529 1.00 69.81 93 THR A N 1
ATOM 714 C CA . THR A 1 93 ? -10.297 15.857 11.029 1.00 69.81 93 THR A CA 1
ATOM 715 C C . THR A 1 93 ? -10.569 15.245 9.658 1.00 69.81 93 THR A C 1
ATOM 717 O O . THR A 1 93 ? -11.401 14.350 9.556 1.00 69.81 93 THR A O 1
ATOM 720 N N . GLU A 1 94 ? -9.893 15.694 8.604 1.00 71.62 94 GLU A N 1
ATOM 721 C CA . GLU A 1 94 ? -10.088 15.132 7.265 1.00 71.62 94 GLU A CA 1
ATOM 722 C C . GLU A 1 94 ? -9.681 13.650 7.252 1.00 71.62 94 GLU A C 1
ATOM 724 O O . GLU A 1 94 ? -8.551 13.296 7.597 1.00 71.62 94 GLU A O 1
ATOM 729 N N . ALA A 1 95 ? -10.628 12.765 6.924 1.00 71.69 95 ALA A N 1
ATOM 730 C CA . ALA A 1 95 ? -10.346 11.346 6.774 1.00 71.69 95 ALA A CA 1
ATOM 731 C C . ALA A 1 95 ? -9.523 11.158 5.495 1.00 71.69 95 ALA A C 1
ATOM 733 O O . ALA A 1 95 ? -10.052 11.386 4.407 1.00 71.69 95 ALA A O 1
ATOM 734 N N . PRO A 1 96 ? -8.245 10.759 5.601 1.00 72.62 96 PRO A N 1
ATOM 735 C CA . PRO A 1 96 ? -7.390 10.641 4.435 1.00 72.62 96 PRO A CA 1
ATOM 736 C C . PRO A 1 96 ? -7.951 9.560 3.516 1.00 72.62 96 PRO A C 1
ATOM 738 O O . PRO A 1 96 ? -8.254 8.452 3.974 1.00 72.62 96 PRO A O 1
ATOM 741 N N . ASP A 1 97 ? -8.050 9.853 2.219 1.00 73.50 97 ASP A N 1
ATOM 742 C CA . ASP A 1 97 ? -8.254 8.797 1.238 1.00 73.50 97 ASP A CA 1
ATOM 743 C C . ASP A 1 97 ? -6.996 7.911 1.242 1.00 73.50 97 ASP A C 1
ATOM 745 O O . ASP A 1 97 ? -5.893 8.394 0.954 1.00 73.50 97 ASP A O 1
ATOM 749 N N . PRO A 1 98 ? -7.110 6.603 1.545 1.00 69.69 98 PRO A N 1
ATOM 750 C CA . PRO A 1 98 ? -5.972 5.699 1.489 1.00 69.69 98 PRO A CA 1
ATOM 751 C C . PRO A 1 98 ? -5.252 5.709 0.132 1.00 69.69 98 PRO A C 1
ATOM 753 O O . PRO A 1 98 ? -4.052 5.415 0.057 1.00 69.69 98 PRO A O 1
ATOM 756 N N . SER A 1 99 ? -5.973 6.077 -0.934 1.00 67.31 99 SER A N 1
ATOM 757 C CA . SER A 1 99 ? -5.470 6.225 -2.296 1.00 67.31 99 SER A CA 1
ATOM 758 C C . SER A 1 99 ? -4.560 7.448 -2.499 1.00 67.31 99 SER A C 1
ATOM 760 O O . SER A 1 99 ? -3.698 7.395 -3.381 1.00 67.31 99 SER A O 1
ATOM 762 N N . GLU A 1 100 ? -4.612 8.448 -1.618 1.00 72.56 100 GLU A N 1
ATOM 763 C CA . GLU A 1 100 ? -3.808 9.681 -1.678 1.00 72.56 100 GLU A CA 1
ATOM 764 C C . GLU A 1 100 ? -2.561 9.648 -0.781 1.00 72.56 100 GLU A C 1
ATOM 766 O O . GLU A 1 100 ? -1.681 10.505 -0.881 1.00 72.56 100 GLU A O 1
ATOM 771 N N . ILE A 1 101 ? -2.439 8.630 0.076 1.00 78.00 101 ILE A N 1
ATOM 772 C CA . ILE A 1 101 ? -1.330 8.503 1.031 1.00 78.00 101 ILE A CA 1
ATOM 773 C C . ILE A 1 101 ? 0.012 8.462 0.302 1.00 78.00 101 ILE A C 1
ATOM 775 O O . ILE A 1 101 ? 0.306 7.507 -0.418 1.00 78.00 101 ILE A O 1
ATOM 779 N N . GLN A 1 102 ? 0.857 9.467 0.528 1.00 80.94 102 GLN A N 1
ATOM 780 C CA . GLN A 1 102 ? 2.170 9.554 -0.103 1.00 80.94 102 GLN A CA 1
ATOM 781 C C . GLN A 1 102 ? 3.200 8.666 0.601 1.00 80.94 102 GLN A C 1
ATOM 783 O O . GLN A 1 102 ? 3.361 8.676 1.826 1.00 80.94 102 GLN A O 1
ATOM 788 N N . PHE A 1 103 ? 3.942 7.906 -0.199 1.00 85.31 103 PHE A N 1
ATOM 789 C CA . PHE A 1 103 ? 5.085 7.139 0.274 1.00 85.31 103 PHE A CA 1
ATOM 790 C C . PHE A 1 103 ? 6.361 7.942 0.051 1.00 85.31 103 PHE A C 1
ATOM 792 O O . PHE A 1 103 ? 6.572 8.517 -1.010 1.00 85.31 103 PHE A O 1
ATOM 799 N N . GLU A 1 104 ? 7.222 7.945 1.058 1.00 85.50 104 GLU A N 1
ATOM 800 C CA . GLU A 1 104 ? 8.557 8.551 0.974 1.00 85.50 104 GLU A CA 1
ATOM 801 C C . GLU A 1 104 ? 9.594 7.502 0.542 1.00 85.50 104 GLU A C 1
ATOM 803 O O . GLU A 1 104 ? 10.503 7.769 -0.242 1.00 85.50 104 GLU A O 1
ATOM 808 N N . TRP A 1 105 ? 9.400 6.264 1.003 1.00 87.62 105 TRP A N 1
ATOM 809 C CA . TRP A 1 105 ? 10.355 5.172 0.884 1.00 87.62 105 TRP A CA 1
ATOM 810 C C . TRP A 1 105 ? 9.806 4.044 0.019 1.00 87.62 105 TRP A C 1
ATOM 812 O O . TRP A 1 105 ? 8.646 3.642 0.164 1.00 87.62 105 TRP A O 1
ATOM 822 N N . ALA A 1 106 ? 10.665 3.449 -0.811 1.00 86.44 106 ALA A N 1
ATOM 823 C CA . ALA A 1 106 ? 10.296 2.303 -1.640 1.00 86.44 106 ALA A CA 1
ATOM 824 C C . ALA A 1 106 ? 9.783 1.120 -0.807 1.00 86.44 106 ALA A C 1
ATOM 826 O O . ALA A 1 106 ? 8.830 0.453 -1.209 1.00 86.44 106 ALA A O 1
ATOM 827 N N . ARG A 1 107 ? 10.351 0.904 0.389 1.00 86.81 107 ARG A N 1
ATOM 828 C CA . ARG A 1 107 ? 9.931 -0.169 1.301 1.00 86.81 107 ARG A CA 1
ATOM 829 C C . ARG A 1 107 ? 8.457 -0.057 1.687 1.00 86.81 107 ARG A C 1
ATOM 831 O O . ARG A 1 107 ? 7.779 -1.077 1.760 1.00 86.81 107 ARG A O 1
ATOM 838 N N . ASP A 1 108 ? 7.964 1.166 1.889 1.00 86.69 108 ASP A N 1
ATOM 839 C CA . ASP A 1 108 ? 6.594 1.414 2.335 1.00 86.69 108 ASP A CA 1
ATOM 840 C C . ASP A 1 108 ? 5.624 1.214 1.171 1.00 86.69 108 ASP A C 1
ATOM 842 O O . ASP A 1 108 ? 4.613 0.533 1.330 1.00 86.69 108 ASP A O 1
ATOM 846 N N . ALA A 1 109 ? 5.978 1.710 -0.021 1.00 85.88 109 ALA A N 1
ATOM 847 C CA . ALA A 1 109 ? 5.195 1.494 -1.237 1.00 85.88 109 ALA A CA 1
ATOM 848 C C . ALA A 1 109 ? 5.101 0.009 -1.620 1.00 85.88 109 ALA A C 1
ATOM 850 O O . ALA A 1 109 ? 4.033 -0.469 -1.998 1.00 85.88 109 ALA A O 1
ATOM 851 N N . ILE A 1 110 ? 6.200 -0.739 -1.493 1.00 84.50 110 ILE A N 1
ATOM 852 C CA . ILE A 1 110 ? 6.233 -2.180 -1.771 1.00 84.50 110 ILE A CA 1
ATOM 853 C C . ILE A 1 110 ? 5.452 -2.949 -0.712 1.00 84.50 110 ILE A C 1
ATOM 855 O O . ILE A 1 110 ? 4.625 -3.787 -1.063 1.00 84.50 110 ILE A O 1
ATOM 859 N N . ALA A 1 111 ? 5.670 -2.666 0.573 1.00 85.12 111 ALA A N 1
ATOM 860 C CA . ALA A 1 111 ? 4.934 -3.324 1.646 1.00 85.12 111 ALA A CA 1
ATOM 861 C C . ALA A 1 111 ? 3.423 -3.073 1.536 1.00 85.12 111 ALA A C 1
ATOM 863 O O . ALA A 1 111 ? 2.646 -4.007 1.705 1.00 85.12 111 ALA A O 1
ATOM 864 N N . TRP A 1 112 ? 3.015 -1.857 1.167 1.00 86.19 112 TRP A N 1
ATOM 865 C CA . TRP A 1 112 ? 1.627 -1.531 0.853 1.00 86.19 112 TRP A CA 1
ATOM 866 C C . TRP A 1 112 ? 1.101 -2.314 -0.355 1.00 86.19 112 TRP A C 1
ATOM 868 O O . TRP A 1 112 ? 0.031 -2.915 -0.288 1.00 86.19 112 TRP A O 1
ATOM 878 N N . HIS A 1 113 ? 1.845 -2.339 -1.463 1.00 82.44 113 HIS A N 1
ATOM 879 C CA . HIS A 1 113 ? 1.402 -2.984 -2.699 1.00 82.44 113 HIS A CA 1
ATOM 880 C C . HIS A 1 113 ? 1.205 -4.498 -2.529 1.00 82.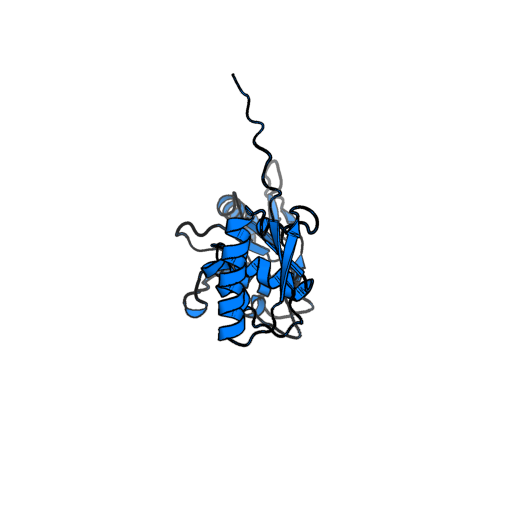44 113 HIS A C 1
ATOM 882 O O . HIS A 1 113 ? 0.202 -5.058 -2.980 1.00 82.44 113 HIS A O 1
ATOM 888 N N . PHE A 1 114 ? 2.141 -5.139 -1.827 1.00 83.12 114 PHE A N 1
ATOM 889 C CA . PHE A 1 114 ? 2.137 -6.568 -1.524 1.00 83.12 114 PHE A CA 1
ATOM 890 C C . PHE A 1 114 ? 1.491 -6.893 -0.177 1.00 83.12 114 PHE A C 1
ATOM 892 O O . PHE A 1 114 ? 1.685 -7.993 0.327 1.00 83.12 114 PHE A O 1
ATOM 899 N N . ALA A 1 115 ? 0.724 -5.979 0.423 1.00 84.06 115 ALA A N 1
ATOM 900 C CA . ALA A 1 115 ? 0.206 -6.186 1.773 1.00 84.06 115 ALA A CA 1
ATOM 901 C C . ALA A 1 115 ? -0.664 -7.456 1.886 1.00 84.06 115 ALA A C 1
ATOM 903 O O . ALA A 1 115 ? -0.705 -8.067 2.950 1.00 84.06 115 ALA A O 1
ATOM 904 N N . ASP A 1 116 ? -1.326 -7.865 0.799 1.00 82.56 116 ASP A N 1
ATOM 905 C CA . ASP A 1 116 ? -2.149 -9.082 0.703 1.00 82.56 116 ASP A CA 1
ATOM 906 C C . ASP A 1 116 ? -1.367 -10.355 0.351 1.00 82.56 116 ASP A C 1
ATOM 908 O O . ASP A 1 116 ? -1.926 -11.450 0.364 1.00 82.56 116 ASP A O 1
ATOM 912 N N . ILE A 1 117 ? -0.084 -10.229 0.009 1.00 83.06 117 ILE A N 1
ATOM 913 C CA . ILE A 1 117 ? 0.734 -11.321 -0.515 1.00 83.06 117 ILE A CA 1
ATOM 914 C C . ILE A 1 117 ? 1.815 -11.661 0.518 1.00 83.06 117 ILE A C 1
ATOM 916 O O . ILE A 1 117 ? 2.624 -10.801 0.879 1.00 83.06 117 ILE A O 1
ATOM 920 N N . PRO A 1 118 ? 1.876 -12.909 1.017 1.00 81.31 118 PRO A N 1
ATOM 921 C CA . PRO A 1 118 ? 2.841 -13.257 2.045 1.00 81.31 118 PRO A CA 1
ATOM 922 C C . PRO A 1 118 ? 4.274 -13.155 1.491 1.00 81.31 118 PRO A C 1
ATOM 924 O O . PRO A 1 118 ? 4.530 -13.601 0.368 1.00 81.31 118 PRO A O 1
ATOM 927 N N . PRO A 1 119 ? 5.240 -12.610 2.259 1.00 79.50 119 PRO A N 1
ATOM 928 C CA . PRO A 1 119 ? 6.591 -12.339 1.766 1.00 79.50 119 PRO A CA 1
ATOM 929 C C . PRO A 1 119 ? 7.319 -13.529 1.133 1.00 79.50 119 PRO A C 1
ATOM 931 O O . PRO A 1 119 ? 8.111 -13.326 0.221 1.00 79.50 119 PRO A O 1
ATOM 934 N N . ASN A 1 120 ? 7.060 -14.745 1.615 1.00 82.38 120 ASN A N 1
ATOM 935 C CA . ASN A 1 120 ? 7.668 -15.990 1.138 1.00 82.38 120 ASN A CA 1
ATOM 936 C C . ASN A 1 120 ? 7.049 -16.533 -0.164 1.00 82.38 120 ASN A C 1
ATOM 938 O O . ASN A 1 120 ? 7.582 -17.480 -0.729 1.00 82.38 120 ASN A O 1
ATOM 942 N N . SER A 1 121 ? 5.946 -15.950 -0.639 1.00 83.19 121 SER A N 1
ATOM 943 C CA . SER A 1 121 ? 5.331 -16.283 -1.933 1.00 83.19 121 SER A CA 1
ATOM 944 C C . SER A 1 121 ? 5.800 -15.376 -3.073 1.00 83.19 121 SER A C 1
ATOM 946 O O . SER A 1 121 ? 5.474 -15.613 -4.235 1.00 83.19 121 SER A O 1
ATOM 948 N N . LEU A 1 122 ? 6.568 -14.332 -2.748 1.00 79.88 122 LEU A N 1
ATOM 949 C CA . LEU A 1 122 ? 7.094 -13.397 -3.730 1.00 79.88 122 LEU A CA 1
ATOM 950 C C . LEU A 1 122 ? 8.284 -14.022 -4.451 1.00 79.88 122 LEU A C 1
ATOM 952 O O . LEU A 1 122 ? 9.315 -14.315 -3.847 1.00 79.88 122 LEU A O 1
ATOM 956 N N . VAL A 1 123 ? 8.139 -14.182 -5.761 1.00 77.69 123 VAL A N 1
ATOM 957 C CA . VAL A 1 123 ? 9.208 -14.608 -6.662 1.00 77.69 123 VAL A CA 1
ATOM 958 C C . VAL A 1 123 ? 9.614 -13.409 -7.497 1.00 77.69 123 VAL A C 1
ATOM 960 O O . VAL A 1 123 ? 8.752 -12.703 -8.005 1.00 77.69 123 VAL A O 1
ATOM 963 N N . THR A 1 124 ? 10.920 -13.200 -7.650 1.00 75.06 124 THR A N 1
ATOM 964 C CA . THR A 1 124 ? 11.459 -12.148 -8.513 1.00 75.06 124 THR A CA 1
ATOM 965 C C . THR A 1 124 ? 12.171 -12.766 -9.701 1.00 75.06 124 THR A C 1
ATOM 967 O O . THR A 1 124 ? 13.079 -13.581 -9.525 1.00 75.06 124 THR A O 1
ATOM 970 N N . MET A 1 125 ? 11.816 -12.346 -10.905 1.00 73.81 125 MET A N 1
ATOM 971 C CA . MET A 1 125 ? 12.491 -12.700 -12.145 1.00 73.81 125 MET A CA 1
ATOM 972 C C . MET A 1 125 ? 13.208 -11.487 -12.711 1.00 73.81 125 MET A C 1
ATOM 974 O O . MET A 1 125 ? 12.633 -10.415 -12.821 1.00 73.81 125 MET A O 1
ATOM 978 N N . VAL A 1 126 ? 14.453 -11.663 -13.143 1.00 76.44 126 VAL A N 1
ATOM 979 C CA . VAL A 1 126 ? 15.219 -10.603 -13.802 1.00 76.44 126 VAL A CA 1
ATOM 980 C C . VAL A 1 126 ? 15.383 -10.957 -15.270 1.00 76.44 126 VAL A C 1
ATOM 982 O O . VAL A 1 126 ? 15.879 -12.035 -15.589 1.00 76.44 126 VAL A O 1
ATOM 985 N N . ARG A 1 127 ? 15.011 -10.038 -16.163 1.00 78.44 127 ARG A N 1
ATOM 986 C CA . ARG A 1 127 ? 15.363 -10.112 -17.587 1.00 78.44 127 ARG A CA 1
ATOM 987 C C . ARG A 1 127 ? 16.312 -8.977 -17.937 1.00 78.44 127 ARG A C 1
ATOM 989 O O . ARG A 1 127 ? 16.155 -7.867 -17.431 1.00 78.44 127 ARG A O 1
ATOM 996 N N . GLN A 1 128 ? 17.302 -9.283 -18.765 1.00 80.31 128 GLN A N 1
ATOM 997 C CA . GLN A 1 128 ? 18.239 -8.314 -19.320 1.00 80.31 128 GLN A CA 1
ATOM 998 C C . GLN A 1 128 ? 18.054 -8.279 -20.829 1.00 80.31 128 GLN A C 1
ATOM 1000 O O . GLN A 1 128 ? 17.981 -9.329 -21.467 1.00 80.31 128 GLN A O 1
ATOM 1005 N N . PHE A 1 129 ? 17.981 -7.075 -21.374 1.00 81.75 129 PHE A N 1
ATOM 1006 C CA . PHE A 1 129 ? 17.820 -6.836 -22.796 1.00 81.75 129 PHE A CA 1
ATOM 1007 C C . PHE A 1 129 ? 18.924 -5.907 -23.304 1.00 81.75 129 PHE A C 1
ATOM 1009 O O . PHE A 1 129 ? 19.392 -5.048 -22.550 1.00 81.75 129 PHE A O 1
ATOM 1016 N N . PRO A 1 130 ? 19.327 -6.036 -24.576 1.00 83.50 130 PRO A N 1
ATOM 1017 C CA . PRO A 1 130 ? 20.236 -5.089 -25.206 1.00 83.50 130 PRO A CA 1
ATOM 1018 C C . PRO A 1 130 ? 19.676 -3.661 -25.210 1.00 83.50 130 PRO A C 1
ATOM 1020 O O . PRO A 1 130 ? 18.480 -3.449 -25.395 1.00 83.50 130 PRO A O 1
ATOM 1023 N N . GLY A 1 131 ? 20.547 -2.662 -25.082 1.00 79.69 131 GLY A N 1
ATOM 1024 C CA . GLY A 1 131 ? 20.147 -1.255 -24.977 1.00 79.69 131 GLY A CA 1
ATOM 1025 C C . GLY A 1 131 ? 19.483 -0.684 -26.219 1.00 79.69 131 GLY A C 1
ATOM 1026 O O . GLY A 1 131 ? 18.678 0.234 -26.101 1.00 79.69 131 GLY A O 1
ATOM 1027 N N . HIS A 1 132 ? 19.754 -1.243 -27.400 1.00 82.38 132 HIS A N 1
ATOM 1028 C CA . HIS A 1 132 ? 19.069 -0.830 -28.626 1.00 82.38 132 HIS A CA 1
ATOM 1029 C C . HIS A 1 132 ? 17.574 -1.194 -28.618 1.00 82.38 132 HIS A C 1
ATOM 1031 O O . HIS A 1 132 ? 16.804 -0.551 -29.314 1.00 82.38 132 HIS A O 1
ATOM 1037 N N . MET A 1 133 ? 17.142 -2.156 -27.790 1.00 85.06 133 MET A N 1
ATOM 1038 C CA . MET A 1 133 ? 15.724 -2.512 -27.626 1.00 85.06 133 MET A CA 1
ATOM 1039 C C . MET A 1 133 ? 14.980 -1.586 -26.654 1.00 85.06 133 MET A C 1
ATOM 1041 O O . MET A 1 133 ? 13.823 -1.834 -26.321 1.00 85.06 133 MET A O 1
ATOM 1045 N N . ARG A 1 134 ? 15.624 -0.537 -26.130 1.00 82.88 134 ARG A N 1
ATOM 1046 C CA . ARG A 1 134 ? 15.050 0.302 -25.069 1.00 82.88 134 ARG A CA 1
ATOM 1047 C C . ARG A 1 134 ? 13.720 0.945 -25.465 1.00 82.88 134 ARG A C 1
ATOM 1049 O O . ARG A 1 134 ? 12.813 0.967 -24.639 1.00 82.88 134 ARG A O 1
ATOM 1056 N N . ALA A 1 135 ? 13.590 1.406 -26.709 1.00 86.25 135 ALA A N 1
ATOM 1057 C CA . ALA A 1 135 ? 12.337 1.966 -27.216 1.00 86.25 135 ALA A CA 1
ATOM 1058 C C . ALA A 1 135 ? 11.222 0.907 -27.279 1.00 86.25 135 ALA A C 1
ATOM 1060 O O . ALA A 1 135 ? 10.123 1.147 -26.782 1.00 86.25 135 ALA A O 1
ATOM 1061 N N . ASP A 1 136 ? 11.518 -0.292 -27.788 1.00 86.56 136 ASP A N 1
ATOM 1062 C CA . ASP A 1 136 ? 10.551 -1.396 -27.854 1.00 86.56 136 ASP A CA 1
ATOM 1063 C C . ASP A 1 136 ? 10.099 -1.855 -26.463 1.00 86.56 136 ASP A C 1
ATOM 1065 O O . ASP A 1 136 ? 8.914 -2.098 -26.222 1.00 86.56 136 ASP A O 1
ATOM 1069 N N . ILE A 1 137 ? 11.041 -1.944 -25.521 1.00 83.88 137 ILE A N 1
ATOM 1070 C CA . ILE A 1 137 ? 10.762 -2.310 -24.129 1.00 83.88 137 ILE A CA 1
ATOM 1071 C C . ILE A 1 137 ? 9.897 -1.244 -23.467 1.00 83.88 137 ILE A C 1
ATOM 1073 O O . ILE A 1 137 ? 8.955 -1.597 -22.763 1.00 83.88 137 ILE A O 1
ATOM 1077 N N . GLN A 1 138 ? 10.170 0.040 -23.712 1.00 84.62 138 GLN A N 1
ATOM 1078 C CA . GLN A 1 138 ? 9.336 1.118 -23.195 1.00 84.62 138 GLN A CA 1
ATOM 1079 C C . GLN A 1 138 ? 7.900 1.007 -23.714 1.00 84.62 138 GLN A C 1
ATOM 1081 O O . GLN A 1 138 ? 6.968 1.039 -22.918 1.00 84.62 138 GLN A O 1
ATOM 1086 N N . ILE A 1 139 ? 7.714 0.772 -25.015 1.00 86.44 139 ILE A N 1
ATOM 1087 C CA . ILE A 1 139 ? 6.383 0.565 -25.606 1.00 86.44 139 ILE A CA 1
ATOM 1088 C C . ILE A 1 139 ? 5.673 -0.629 -24.947 1.00 86.44 139 ILE A C 1
ATOM 1090 O O . ILE A 1 139 ? 4.471 -0.574 -24.682 1.00 86.44 139 ILE A O 1
ATOM 1094 N N . ALA A 1 140 ? 6.393 -1.722 -24.678 1.00 84.19 140 ALA A N 1
ATOM 1095 C CA . ALA A 1 140 ? 5.835 -2.887 -23.996 1.00 84.19 140 ALA A CA 1
ATOM 1096 C C . ALA A 1 140 ? 5.459 -2.590 -22.534 1.00 84.19 140 ALA A C 1
ATOM 1098 O O . ALA A 1 140 ? 4.405 -3.034 -22.079 1.00 84.19 140 ALA A O 1
ATOM 1099 N N . ILE A 1 141 ? 6.285 -1.827 -21.814 1.00 78.56 141 ILE A N 1
ATOM 1100 C CA . ILE A 1 141 ? 6.015 -1.349 -20.452 1.00 78.56 141 ILE A CA 1
ATOM 1101 C C . ILE A 1 141 ? 4.756 -0.478 -20.457 1.00 78.56 141 ILE A C 1
ATOM 1103 O O . ILE A 1 141 ? 3.818 -0.786 -19.731 1.00 78.56 141 ILE A O 1
ATOM 1107 N N . ASP A 1 142 ? 4.668 0.535 -21.316 1.00 81.56 142 ASP A N 1
ATOM 1108 C CA . ASP A 1 142 ? 3.517 1.447 -21.367 1.00 81.56 142 ASP A CA 1
ATOM 1109 C C . ASP A 1 142 ? 2.201 0.700 -21.661 1.00 81.56 142 ASP A C 1
ATOM 1111 O O . ASP A 1 142 ? 1.153 0.985 -21.073 1.00 81.56 142 ASP A O 1
ATOM 1115 N N . LYS A 1 143 ? 2.261 -0.333 -22.514 1.00 82.12 143 LYS A N 1
ATOM 1116 C CA . LYS A 1 143 ? 1.131 -1.241 -22.776 1.00 82.12 143 LYS A CA 1
ATOM 1117 C C . LYS A 1 143 ? 0.786 -2.124 -21.575 1.00 82.12 143 LYS A C 1
ATOM 1119 O O . LYS A 1 143 ? -0.388 -2.341 -21.299 1.00 82.12 143 LYS A O 1
ATOM 1124 N N . LEU A 1 144 ? 1.782 -2.646 -20.860 1.00 76.44 144 LEU A N 1
ATOM 1125 C CA . LEU A 1 144 ? 1.557 -3.470 -19.669 1.00 76.44 144 LEU A CA 1
ATOM 1126 C C . LEU A 1 144 ? 0.995 -2.639 -18.502 1.00 76.44 144 LEU A C 1
ATOM 1128 O O . LEU A 1 144 ? 0.220 -3.139 -17.691 1.00 76.44 144 LEU A O 1
ATOM 1132 N N . PHE A 1 145 ? 1.362 -1.360 -18.444 1.00 73.88 145 PHE A N 1
ATOM 1133 C CA . PHE A 1 145 ? 1.005 -0.410 -17.395 1.00 73.88 145 PHE A CA 1
ATOM 1134 C C . PHE A 1 145 ? 0.069 0.684 -17.885 1.00 73.88 145 PHE A C 1
ATOM 1136 O O . PHE A 1 145 ? 0.235 1.848 -17.541 1.00 73.88 145 PHE A O 1
ATOM 1143 N N . THR A 1 146 ? -0.950 0.328 -18.660 1.00 71.56 146 THR A N 1
ATOM 1144 C CA . THR A 1 146 ? -1.917 1.320 -19.156 1.00 71.56 146 THR A CA 1
ATOM 1145 C C . THR A 1 146 ? -2.741 1.960 -18.027 1.00 71.56 146 THR A C 1
ATOM 1147 O O . THR A 1 146 ? -3.264 3.061 -18.179 1.00 71.56 146 THR A O 1
ATOM 1150 N N . SER A 1 147 ? -2.863 1.308 -16.867 1.00 68.31 147 SER A N 1
ATOM 1151 C CA . SER A 1 147 ? -3.572 1.857 -15.700 1.00 68.31 147 SER A CA 1
ATOM 1152 C C . SER A 1 147 ? -2.908 1.418 -14.389 1.00 68.31 147 SER A C 1
ATOM 1154 O O . SER A 1 147 ? -3.446 0.568 -13.670 1.00 68.31 147 SER A O 1
ATOM 1156 N N . PRO A 1 148 ? -1.708 1.940 -14.073 1.00 67.00 148 PRO A N 1
ATOM 1157 C CA . PRO A 1 148 ? -1.057 1.632 -12.816 1.00 67.00 148 PRO A CA 1
ATOM 1158 C C . PRO A 1 148 ? -1.844 2.302 -11.689 1.00 67.00 148 PRO A C 1
ATOM 1160 O O . PRO A 1 148 ? -2.296 3.437 -11.809 1.00 67.00 148 PRO A O 1
ATOM 1163 N N . VAL A 1 149 ? -1.984 1.603 -10.567 1.00 68.94 149 VAL A N 1
ATOM 1164 C CA . VAL A 1 149 ? -2.545 2.175 -9.340 1.00 68.94 149 VAL A CA 1
ATOM 1165 C C . VAL A 1 149 ? -1.649 3.312 -8.857 1.00 68.94 149 VAL A C 1
ATOM 1167 O O . VAL A 1 149 ? -2.155 4.358 -8.475 1.00 68.94 149 VAL A O 1
ATOM 1170 N N . ARG A 1 150 ? -0.322 3.121 -8.897 1.00 77.81 150 ARG A N 1
ATOM 1171 C CA . ARG A 1 150 ? 0.695 4.158 -8.641 1.00 77.81 150 ARG A CA 1
ATOM 1172 C C . ARG A 1 150 ? 1.979 3.855 -9.400 1.00 77.81 150 ARG A C 1
ATOM 1174 O O . ARG A 1 150 ? 2.338 2.683 -9.529 1.00 77.81 150 ARG A O 1
ATOM 1181 N N . PHE A 1 151 ? 2.686 4.893 -9.838 1.00 82.50 151 PHE A N 1
ATOM 1182 C CA . PHE A 1 151 ? 3.943 4.789 -10.576 1.00 82.50 151 PHE A CA 1
ATOM 1183 C C . PHE A 1 151 ? 4.990 5.737 -9.985 1.00 82.50 151 PHE A C 1
ATOM 1185 O O . PHE A 1 151 ? 4.746 6.936 -9.874 1.00 82.50 151 PHE A O 1
ATOM 1192 N N . PHE A 1 152 ? 6.143 5.199 -9.589 1.00 84.12 152 PHE A N 1
ATOM 1193 C CA . PHE A 1 152 ? 7.179 5.933 -8.867 1.00 84.12 152 PHE A CA 1
ATOM 1194 C C . PHE A 1 152 ? 8.542 5.774 -9.533 1.00 84.12 152 PHE A C 1
ATOM 1196 O O . PHE A 1 152 ? 8.925 4.675 -9.924 1.00 84.12 152 PHE A O 1
ATOM 1203 N N . GLY A 1 153 ? 9.303 6.861 -9.594 1.00 84.56 153 GLY A N 1
ATOM 1204 C CA . GLY A 1 153 ? 10.746 6.829 -9.784 1.00 84.56 153 GLY A CA 1
ATOM 1205 C C . GLY A 1 153 ? 11.461 6.396 -8.509 1.00 84.56 153 GLY A C 1
ATOM 1206 O O . GLY A 1 153 ? 10.968 6.611 -7.403 1.00 84.56 153 GLY A O 1
ATOM 1207 N N . LEU A 1 154 ? 12.629 5.783 -8.663 1.00 84.62 154 LEU A N 1
ATOM 1208 C CA . LEU A 1 154 ? 13.474 5.326 -7.569 1.00 84.62 154 LEU A CA 1
ATOM 1209 C C . LEU A 1 154 ? 14.784 6.098 -7.590 1.00 84.62 154 LEU A C 1
ATOM 1211 O O . LEU A 1 154 ? 15.475 6.156 -8.610 1.00 84.62 154 LEU A O 1
ATOM 1215 N N . GLN A 1 155 ? 15.136 6.658 -6.440 1.00 80.94 155 GLN A N 1
ATOM 1216 C CA . GLN A 1 155 ? 16.381 7.379 -6.248 1.00 80.94 155 GLN A CA 1
ATOM 1217 C C . GLN A 1 155 ? 17.188 6.729 -5.123 1.00 80.94 155 GLN A C 1
ATOM 1219 O O . GLN A 1 155 ? 16.702 6.526 -4.011 1.00 80.94 155 GLN A O 1
ATOM 1224 N N . GLN A 1 156 ? 18.439 6.394 -5.427 1.00 73.00 156 GLN A N 1
ATOM 1225 C CA . GLN A 1 156 ? 19.397 5.822 -4.480 1.00 73.00 156 GLN A CA 1
ATOM 1226 C C . GLN A 1 156 ? 20.516 6.828 -4.206 1.00 73.00 156 GLN A C 1
ATOM 1228 O O . GLN A 1 156 ? 20.902 7.584 -5.104 1.00 73.00 156 GLN A O 1
ATOM 1233 N N . ARG A 1 157 ? 21.063 6.839 -2.983 1.00 65.06 157 ARG A N 1
ATOM 1234 C CA . ARG A 1 157 ? 22.296 7.579 -2.679 1.00 65.06 157 ARG A CA 1
ATOM 1235 C C . ARG A 1 157 ? 23.489 6.662 -2.934 1.00 65.06 157 ARG A C 1
ATOM 1237 O O . ARG A 1 157 ? 23.674 5.685 -2.234 1.00 65.06 157 ARG A O 1
ATOM 1244 N N . TRP A 1 158 ? 24.305 7.028 -3.922 1.00 56.66 158 TRP A N 1
ATOM 1245 C CA . TRP A 1 158 ? 25.672 6.528 -4.127 1.00 56.66 158 TRP A CA 1
ATOM 1246 C C . TRP A 1 158 ? 25.873 5.013 -3.949 1.00 56.66 158 TRP A C 1
ATOM 1248 O O . TRP A 1 158 ? 26.604 4.583 -3.060 1.00 56.66 158 TRP A O 1
ATOM 1258 N N . THR A 1 159 ? 25.311 4.202 -4.847 1.00 56.06 159 THR A N 1
ATOM 1259 C CA . THR A 1 159 ? 25.555 2.751 -4.843 1.00 56.06 159 THR A CA 1
ATOM 1260 C C . THR A 1 159 ? 26.235 2.303 -6.139 1.00 56.06 159 THR A C 1
ATOM 1262 O O . THR A 1 159 ? 25.813 2.645 -7.243 1.00 56.06 159 THR A O 1
ATOM 1265 N N . LEU A 1 160 ? 27.317 1.528 -6.006 1.00 48.91 160 LEU A N 1
ATOM 1266 C CA . LEU A 1 160 ? 27.965 0.825 -7.123 1.00 48.91 160 LEU A CA 1
ATOM 1267 C C . LEU A 1 160 ? 27.222 -0.472 -7.499 1.00 48.91 160 LEU A C 1
ATOM 1269 O O . LEU A 1 160 ? 27.463 -1.014 -8.576 1.00 48.91 160 LEU A O 1
ATOM 1273 N N . GLU A 1 161 ? 26.344 -0.968 -6.620 1.00 59.06 161 GLU A N 1
ATOM 1274 C CA . GLU A 1 161 ? 25.565 -2.192 -6.820 1.00 59.06 161 GLU A CA 1
ATOM 1275 C C . GLU A 1 161 ? 24.298 -1.957 -7.647 1.00 59.06 161 GLU A C 1
ATOM 1277 O O . GLU A 1 161 ? 23.634 -0.927 -7.543 1.00 59.06 161 GLU A O 1
ATOM 1282 N N . LYS A 1 162 ? 23.929 -2.966 -8.443 1.00 69.44 162 LYS A N 1
ATOM 1283 C CA . LYS A 1 162 ? 22.693 -2.958 -9.233 1.00 69.44 162 LYS A CA 1
ATOM 1284 C C . LYS A 1 162 ? 21.484 -3.066 -8.296 1.00 69.44 162 LYS A C 1
ATOM 1286 O O . LYS A 1 162 ? 21.435 -3.980 -7.473 1.00 69.44 162 LYS A O 1
ATOM 1291 N N . LEU A 1 163 ? 20.491 -2.194 -8.485 1.00 75.38 163 LEU A N 1
ATOM 1292 C CA . LEU A 1 163 ? 19.265 -2.189 -7.689 1.00 75.38 163 LEU A CA 1
ATOM 1293 C C . LEU A 1 163 ? 18.540 -3.552 -7.742 1.00 75.38 163 LEU A C 1
ATOM 1295 O O . LEU A 1 163 ? 18.265 -4.089 -8.819 1.00 75.38 163 LEU A O 1
ATOM 1299 N N . SER A 1 164 ? 18.225 -4.113 -6.574 1.00 77.81 164 SER A N 1
ATOM 1300 C CA . SER A 1 164 ? 17.529 -5.397 -6.409 1.00 77.81 164 SER A CA 1
ATOM 1301 C C . SER A 1 164 ? 16.264 -5.263 -5.562 1.00 77.81 164 SER A C 1
ATOM 1303 O O . SER A 1 164 ? 16.137 -4.356 -4.742 1.00 77.81 164 SER A O 1
ATOM 1305 N N . PHE A 1 165 ? 15.334 -6.213 -5.699 1.00 78.50 165 PHE A N 1
ATOM 1306 C CA . PHE A 1 165 ? 14.105 -6.228 -4.897 1.00 78.50 165 PHE A CA 1
ATOM 1307 C C . PHE A 1 165 ? 14.373 -6.280 -3.384 1.00 78.50 165 PHE A C 1
ATOM 1309 O O . PHE A 1 165 ? 13.673 -5.638 -2.604 1.00 78.50 165 PHE A O 1
ATOM 1316 N N . ALA A 1 166 ? 15.418 -6.998 -2.962 1.00 80.00 166 ALA A N 1
ATOM 1317 C CA . ALA A 1 166 ? 15.816 -7.066 -1.559 1.00 80.00 166 ALA A CA 1
ATOM 1318 C C . ALA A 1 166 ? 16.255 -5.695 -1.016 1.00 80.00 166 ALA A C 1
ATOM 1320 O O . ALA A 1 166 ? 15.888 -5.339 0.102 1.00 80.00 166 ALA A O 1
ATOM 1321 N N . GLN A 1 167 ? 16.982 -4.904 -1.815 1.00 80.06 167 GLN A N 1
ATOM 1322 C CA . GLN A 1 167 ? 17.372 -3.540 -1.437 1.00 80.06 167 GLN A CA 1
ATOM 1323 C C . GLN A 1 167 ? 16.150 -2.625 -1.301 1.00 80.06 167 GLN A C 1
ATOM 1325 O O . GLN A 1 167 ? 16.086 -1.852 -0.351 1.00 80.06 167 GLN A O 1
ATOM 1330 N N . LEU A 1 168 ? 15.137 -2.765 -2.165 1.00 82.19 168 LEU A N 1
ATOM 1331 C CA . LEU A 1 168 ? 13.913 -1.961 -2.057 1.00 82.19 168 LEU A CA 1
ATOM 1332 C C . LEU A 1 168 ? 13.125 -2.212 -0.761 1.00 82.19 168 LEU A C 1
ATOM 1334 O O . LEU A 1 168 ? 12.377 -1.344 -0.326 1.00 82.19 168 LEU A O 1
ATOM 1338 N N . ARG A 1 169 ? 13.278 -3.391 -0.146 1.00 81.75 169 ARG A N 1
ATOM 1339 C CA . ARG A 1 169 ? 12.599 -3.774 1.104 1.00 81.75 169 ARG A CA 1
ATOM 1340 C C . ARG A 1 169 ? 13.424 -3.524 2.364 1.00 81.75 169 ARG A C 1
ATOM 1342 O O . ARG A 1 169 ? 12.904 -3.710 3.464 1.00 81.75 169 ARG A O 1
ATOM 1349 N N . ARG A 1 170 ? 14.701 -3.163 2.229 1.00 80.56 170 ARG A N 1
ATOM 1350 C CA . ARG A 1 170 ? 15.609 -3.017 3.367 1.00 80.56 170 ARG A CA 1
ATOM 1351 C C . ARG A 1 170 ? 15.209 -1.800 4.211 1.00 80.56 170 ARG A C 1
ATOM 1353 O O . ARG A 1 170 ? 14.894 -0.734 3.691 1.00 80.56 170 ARG A O 1
ATOM 1360 N N . ALA A 1 171 ? 15.224 -1.975 5.529 1.00 72.81 171 ALA A N 1
ATOM 1361 C CA . ALA A 1 171 ? 15.221 -0.877 6.490 1.00 72.81 171 ALA A CA 1
ATOM 1362 C C . ALA A 1 171 ? 16.667 -0.585 6.925 1.00 72.81 171 ALA A C 1
ATOM 1364 O O . ALA A 1 171 ? 17.463 -1.521 7.000 1.00 72.81 171 ALA A O 1
ATOM 1365 N N . GLY A 1 172 ? 17.003 0.674 7.217 1.00 71.38 172 GLY A N 1
ATOM 1366 C CA . GLY A 1 172 ? 18.323 1.059 7.734 1.00 71.38 172 GLY A CA 1
ATOM 1367 C C . GLY A 1 172 ? 18.941 2.240 6.988 1.00 71.38 172 GLY A C 1
ATOM 1368 O O . GLY A 1 172 ? 18.211 3.063 6.443 1.00 71.38 172 GLY A O 1
ATOM 1369 N N . ASP A 1 173 ? 20.275 2.285 6.970 1.00 69.25 173 ASP A N 1
ATOM 1370 C CA . ASP A 1 173 ? 21.080 3.470 6.620 1.00 69.25 173 ASP A CA 1
ATOM 1371 C C . ASP A 1 173 ? 21.172 3.794 5.119 1.00 69.25 173 ASP A C 1
ATOM 1373 O O . ASP A 1 173 ? 21.605 4.887 4.757 1.00 69.25 173 ASP A O 1
ATOM 1377 N N . ASP A 1 174 ? 20.741 2.881 4.241 1.00 75.38 174 ASP A N 1
ATOM 1378 C CA . ASP A 1 174 ? 20.695 3.102 2.784 1.00 75.38 174 ASP A CA 1
ATOM 1379 C C . ASP A 1 174 ? 19.299 2.812 2.197 1.00 75.38 174 ASP A C 1
ATOM 1381 O O . ASP A 1 174 ? 19.089 1.813 1.497 1.00 75.38 174 ASP A O 1
ATOM 1385 N N . PRO A 1 175 ? 18.288 3.627 2.547 1.00 79.31 175 PRO A N 1
ATOM 1386 C CA . PRO A 1 175 ? 16.938 3.467 2.033 1.00 79.31 175 PRO A CA 1
ATOM 1387 C C . PRO A 1 175 ? 16.809 4.015 0.603 1.00 79.31 175 PRO A C 1
ATOM 1389 O O . PRO A 1 175 ? 17.376 5.050 0.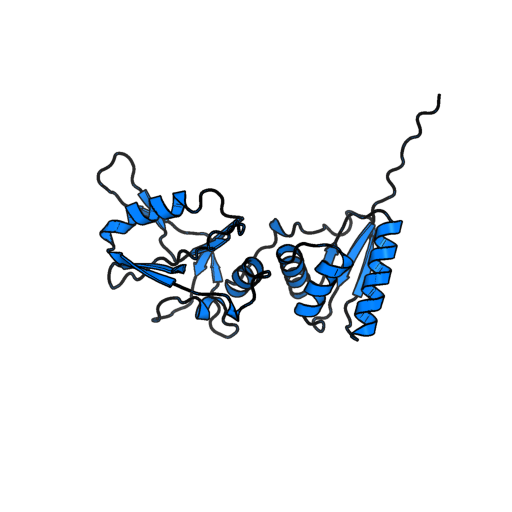246 1.00 79.31 175 PRO A O 1
ATOM 1392 N N . VAL A 1 176 ? 15.993 3.343 -0.215 1.00 84.69 176 VAL A N 1
ATOM 1393 C CA . VAL A 1 176 ? 15.643 3.820 -1.562 1.00 84.69 176 VAL A CA 1
ATOM 1394 C C . VAL A 1 176 ? 14.467 4.790 -1.472 1.00 84.69 176 VAL A C 1
ATOM 1396 O O . VAL A 1 176 ? 13.387 4.425 -0.994 1.00 84.69 176 VAL A O 1
ATOM 1399 N N . TRP A 1 177 ? 14.681 6.012 -1.950 1.00 87.00 177 TRP A N 1
ATOM 1400 C CA . TRP A 1 177 ? 13.699 7.093 -1.943 1.00 87.00 177 TRP A CA 1
ATOM 1401 C C . TRP A 1 177 ? 12.792 6.996 -3.162 1.00 87.00 177 TRP A C 1
ATOM 1403 O O . TRP A 1 177 ? 13.228 6.597 -4.249 1.00 87.00 177 TRP A O 1
ATOM 1413 N N . LEU A 1 178 ? 11.536 7.395 -2.987 1.00 88.06 178 LEU A N 1
ATOM 1414 C CA . LEU A 1 178 ? 10.633 7.600 -4.110 1.00 88.06 178 LEU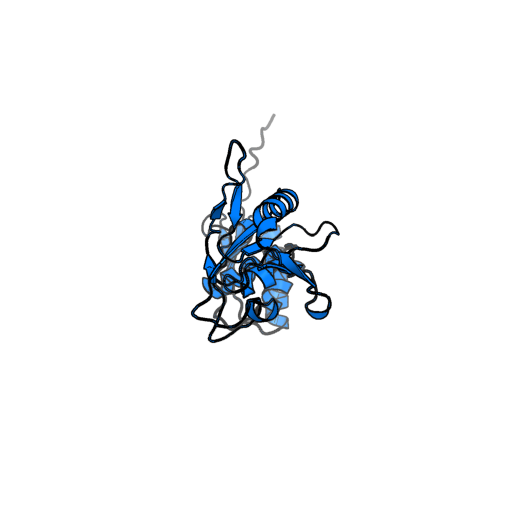 A CA 1
ATOM 1415 C C . LEU A 1 178 ? 10.831 8.997 -4.695 1.00 88.06 178 LEU A C 1
ATOM 1417 O O . LEU A 1 178 ? 11.023 9.975 -3.979 1.00 88.06 178 LEU A O 1
ATOM 1421 N N . ALA A 1 179 ? 10.772 9.077 -6.017 1.00 86.56 179 ALA A N 1
ATOM 1422 C CA . ALA A 1 179 ? 10.868 10.306 -6.785 1.00 86.56 179 ALA A CA 1
ATOM 1423 C C . ALA A 1 179 ? 9.842 10.288 -7.923 1.00 86.56 179 ALA A C 1
ATOM 1425 O O . ALA A 1 179 ? 9.241 9.256 -8.232 1.00 86.56 179 ALA A O 1
ATOM 1426 N N . SER A 1 180 ? 9.668 11.418 -8.601 1.00 85.88 180 SER A N 1
ATOM 1427 C CA . SER A 1 180 ? 8.931 11.432 -9.864 1.00 85.88 180 SER A CA 1
ATOM 1428 C C . SER A 1 180 ? 9.673 10.593 -10.913 1.00 85.88 180 SER A C 1
ATOM 1430 O O . SER A 1 180 ? 10.898 10.721 -11.023 1.00 85.88 180 SER A O 1
ATOM 1432 N N . PRO A 1 181 ? 8.975 9.760 -11.707 1.00 85.12 181 PRO A N 1
ATOM 1433 C CA . PRO A 1 181 ? 9.561 9.106 -12.870 1.00 85.12 181 PRO A CA 1
ATOM 1434 C C . PRO A 1 181 ? 10.191 10.131 -13.812 1.00 85.12 181 PRO A C 1
ATOM 1436 O O . PRO A 1 181 ? 9.647 11.214 -14.031 1.00 85.12 181 PRO A O 1
ATOM 1439 N N . GLN A 1 182 ? 11.345 9.792 -14.376 1.00 83.25 182 GLN A N 1
ATOM 1440 C CA . GLN A 1 182 ? 12.079 10.675 -15.278 1.00 83.25 182 GLN A CA 1
ATOM 1441 C C . GLN A 1 182 ? 12.269 9.982 -16.613 1.00 83.25 182 GLN A C 1
ATOM 1443 O O . GLN A 1 182 ? 12.491 8.774 -16.645 1.00 83.25 182 GLN A O 1
ATOM 1448 N N . TYR A 1 183 ? 12.235 10.753 -17.695 1.00 85.12 183 TYR A N 1
ATOM 1449 C CA . TYR A 1 183 ? 12.278 10.240 -19.059 1.00 85.12 183 TYR A CA 1
ATOM 1450 C C . TYR A 1 183 ? 13.406 10.888 -19.859 1.00 85.12 183 TYR A C 1
ATOM 1452 O O . TYR A 1 183 ? 13.896 11.968 -19.525 1.00 85.12 183 TYR A O 1
ATOM 1460 N N . HIS A 1 184 ? 13.818 10.207 -20.918 1.00 86.25 184 HIS A N 1
ATOM 1461 C CA . HIS A 1 184 ? 14.693 10.720 -21.957 1.00 86.25 184 HIS A CA 1
ATOM 1462 C C . HIS A 1 184 ? 14.096 10.367 -23.315 1.00 86.25 184 HIS A C 1
ATOM 1464 O O . HIS A 1 184 ? 13.619 9.249 -23.507 1.00 86.25 184 HIS A O 1
ATOM 1470 N N . GLU A 1 185 ? 14.120 11.311 -24.243 1.00 88.19 185 GLU A N 1
ATOM 1471 C CA . GLU A 1 185 ? 13.621 11.100 -25.598 1.00 88.19 185 GLU A CA 1
ATOM 1472 C C . GLU A 1 185 ? 14.695 10.401 -26.430 1.00 88.19 185 GLU A C 1
ATOM 1474 O O . GLU A 1 185 ? 15.834 10.857 -26.495 1.00 88.19 185 GLU A O 1
ATOM 1479 N N . ILE A 1 186 ? 14.342 9.257 -27.014 1.00 83.94 186 ILE A N 1
ATOM 1480 C CA . ILE A 1 186 ? 15.206 8.499 -27.916 1.00 83.94 186 ILE A CA 1
ATOM 1481 C C . ILE A 1 186 ? 14.679 8.691 -29.329 1.00 83.94 186 ILE A C 1
ATOM 1483 O O . ILE A 1 186 ? 13.533 8.339 -29.621 1.00 83.94 186 ILE A O 1
ATOM 1487 N N . ASP A 1 187 ? 15.528 9.238 -30.192 1.00 84.56 187 ASP A N 1
ATOM 1488 C CA . ASP A 1 187 ? 15.277 9.263 -31.625 1.00 84.56 187 ASP A CA 1
ATOM 1489 C C . ASP A 1 187 ? 15.460 7.852 -32.197 1.00 84.56 187 ASP A C 1
ATOM 1491 O O . ASP A 1 187 ? 16.499 7.216 -32.009 1.00 84.56 187 ASP A O 1
ATOM 1495 N N . ILE A 1 188 ? 14.417 7.362 -32.857 1.00 84.00 188 ILE A N 1
ATOM 1496 C CA . ILE A 1 188 ? 14.376 6.046 -33.500 1.00 84.00 188 ILE A CA 1
ATOM 1497 C C . ILE A 1 188 ? 14.256 6.161 -35.028 1.00 84.00 188 ILE A C 1
ATOM 1499 O O . ILE A 1 188 ? 14.038 5.157 -35.697 1.00 84.00 188 ILE A O 1
ATOM 1503 N N . GLY A 1 189 ? 14.384 7.372 -35.584 1.00 84.75 189 GLY A N 1
ATOM 1504 C CA . GLY A 1 189 ? 14.192 7.646 -37.010 1.00 84.75 189 GLY A CA 1
ATOM 1505 C C . GLY A 1 189 ? 12.726 7.749 -37.447 1.00 84.75 189 GLY A C 1
ATOM 1506 O O . GLY A 1 189 ? 12.461 7.905 -38.636 1.00 84.75 189 GLY A O 1
ATOM 1507 N N . GLU A 1 190 ? 11.782 7.678 -36.504 1.00 85.56 190 GLU A N 1
ATOM 1508 C CA . GLU A 1 190 ? 10.345 7.881 -36.725 1.00 85.56 190 GLU A CA 1
ATOM 1509 C C . GLU A 1 190 ? 9.944 9.353 -36.535 1.00 85.56 190 GLU A C 1
ATOM 1511 O O . GLU A 1 190 ? 10.700 10.164 -36.004 1.00 85.56 190 GLU A O 1
ATOM 1516 N N . ALA A 1 191 ? 8.712 9.707 -36.920 1.00 83.62 191 ALA A N 1
ATOM 1517 C CA . ALA A 1 191 ? 8.215 11.087 -36.855 1.00 83.62 191 ALA A CA 1
ATOM 1518 C C . ALA A 1 191 ? 8.203 11.698 -35.436 1.00 83.62 191 ALA A C 1
ATOM 1520 O O . ALA A 1 191 ? 8.256 12.920 -35.293 1.00 83.62 191 ALA A O 1
ATOM 1521 N N . THR A 1 192 ? 8.120 10.871 -34.390 1.00 87.31 192 THR A N 1
ATOM 1522 C CA . THR A 1 192 ? 8.170 11.312 -32.990 1.00 87.31 192 THR A CA 1
ATOM 1523 C C . THR A 1 192 ? 9.134 10.444 -32.183 1.00 87.31 192 THR A C 1
ATOM 1525 O O . THR A 1 192 ? 9.021 9.217 -32.255 1.00 87.31 192 THR A O 1
ATOM 1528 N N . PRO A 1 193 ? 10.023 11.039 -31.367 1.00 88.06 193 PRO A N 1
ATOM 1529 C CA . PRO A 1 193 ? 10.914 10.275 -30.504 1.00 88.06 193 PRO A CA 1
ATOM 1530 C C . PRO A 1 193 ? 10.132 9.543 -29.404 1.00 88.06 193 PRO A C 1
ATOM 1532 O O . PRO A 1 193 ? 9.065 9.983 -28.967 1.00 88.06 193 PRO A O 1
ATOM 1535 N N . ILE A 1 194 ? 10.690 8.437 -28.912 1.00 88.06 194 ILE A N 1
ATOM 1536 C CA . ILE A 1 194 ? 10.078 7.635 -27.845 1.00 88.06 194 ILE A CA 1
ATOM 1537 C C . ILE A 1 194 ? 10.612 8.075 -26.479 1.00 88.06 194 ILE A C 1
ATOM 1539 O O . ILE A 1 194 ? 11.823 8.115 -26.248 1.00 88.06 194 ILE A O 1
ATOM 1543 N N . LYS A 1 195 ? 9.708 8.369 -25.536 1.00 87.69 195 LYS A N 1
ATOM 1544 C CA . LYS A 1 195 ? 10.044 8.751 -24.154 1.00 87.69 195 LYS A CA 1
ATOM 1545 C C . LYS A 1 195 ? 10.375 7.524 -23.314 1.00 87.69 195 LYS A C 1
ATOM 1547 O O . LYS A 1 195 ? 9.480 6.870 -22.800 1.00 87.69 195 LYS A O 1
ATOM 1552 N N . CYS A 1 196 ? 11.659 7.249 -23.120 1.00 84.75 196 CYS A N 1
ATOM 1553 C CA . CYS A 1 196 ? 12.129 6.099 -22.350 1.00 84.75 196 CYS A CA 1
ATOM 1554 C C . CYS A 1 196 ? 12.489 6.474 -20.910 1.00 84.75 196 CYS A C 1
ATOM 1556 O O . CYS A 1 196 ? 13.111 7.512 -20.672 1.00 84.75 196 CYS A O 1
ATOM 1558 N N . LEU A 1 197 ? 12.166 5.608 -19.950 1.00 82.69 197 LEU A N 1
ATOM 1559 C CA . LEU A 1 197 ? 12.490 5.794 -18.534 1.00 82.69 197 LEU A CA 1
ATOM 1560 C C . LEU A 1 197 ? 13.997 5.970 -18.319 1.00 82.69 197 LEU A C 1
ATOM 1562 O O . LEU A 1 197 ? 14.812 5.212 -18.833 1.00 82.69 197 LEU A O 1
ATOM 1566 N N . ARG A 1 198 ? 14.383 7.019 -17.592 1.00 77.12 198 ARG A N 1
ATOM 1567 C CA . ARG A 1 198 ? 15.774 7.429 -17.335 1.00 77.12 198 ARG A CA 1
ATOM 1568 C C . ARG A 1 198 ? 16.333 6.845 -16.044 1.00 77.12 198 ARG A C 1
ATOM 1570 O O . ARG A 1 198 ? 17.538 6.605 -15.962 1.00 77.12 198 ARG A O 1
ATOM 1577 N N . ILE A 1 199 ? 15.470 6.719 -15.043 1.00 72.44 199 ILE A N 1
ATOM 1578 C CA . ILE A 1 1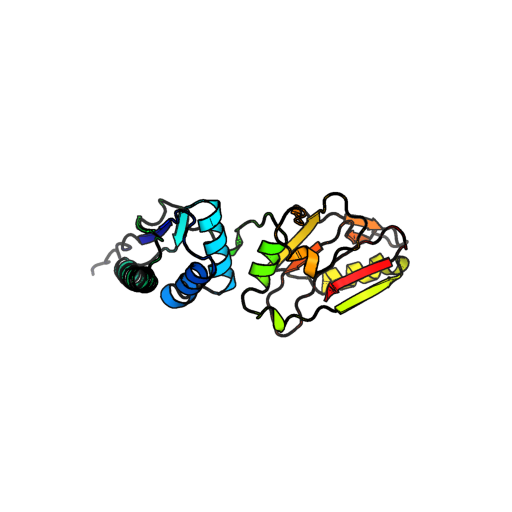99 ? 15.786 6.208 -13.711 1.00 72.44 199 ILE A CA 1
ATOM 1579 C C . ILE A 1 199 ? 14.970 4.941 -13.453 1.00 72.44 199 ILE A C 1
ATOM 1581 O O . ILE A 1 199 ? 13.916 4.778 -14.078 1.00 72.44 199 ILE A O 1
ATOM 1585 N N . PRO A 1 200 ? 15.394 4.086 -12.507 1.00 75.44 200 PRO A N 1
ATOM 1586 C CA . PRO A 1 200 ? 14.617 2.912 -12.160 1.00 75.44 200 PRO A CA 1
ATOM 1587 C C . PRO A 1 200 ? 13.248 3.317 -11.621 1.00 75.44 200 PRO A C 1
ATOM 1589 O O . PRO A 1 200 ? 13.114 4.363 -10.985 1.00 75.44 200 PRO A O 1
ATOM 1592 N N . THR A 1 201 ? 12.230 2.491 -11.853 1.00 73.50 201 THR A N 1
ATOM 1593 C CA . THR A 1 201 ? 10.863 2.785 -11.421 1.00 73.50 201 THR A CA 1
ATOM 1594 C C . THR A 1 201 ? 10.216 1.595 -10.720 1.00 73.50 201 THR A C 1
ATOM 1596 O O . THR A 1 201 ? 10.653 0.452 -10.835 1.00 73.50 201 THR A O 1
ATOM 1599 N N . ILE A 1 202 ? 9.159 1.853 -9.964 1.00 76.00 202 ILE A N 1
ATOM 1600 C CA . ILE A 1 202 ? 8.213 0.823 -9.553 1.00 76.00 202 ILE A CA 1
ATOM 1601 C C . ILE A 1 202 ? 6.822 1.235 -10.010 1.00 76.00 202 ILE A C 1
ATOM 1603 O O . ILE A 1 202 ? 6.413 2.387 -9.882 1.00 76.00 202 ILE A O 1
ATOM 1607 N N . ALA A 1 203 ? 6.084 0.269 -10.527 1.00 74.56 203 ALA A N 1
ATOM 1608 C CA . ALA A 1 203 ? 4.691 0.416 -10.873 1.00 74.56 203 ALA A CA 1
ATOM 1609 C C . ALA A 1 203 ? 3.901 -0.535 -9.984 1.00 74.56 203 ALA A C 1
ATOM 1611 O O . ALA A 1 203 ? 4.287 -1.680 -9.778 1.00 74.56 203 ALA A O 1
ATOM 1612 N N . THR A 1 204 ? 2.803 -0.052 -9.432 1.00 71.44 204 THR A N 1
ATOM 1613 C CA . THR A 1 204 ? 1.889 -0.859 -8.633 1.00 71.44 204 THR A CA 1
ATOM 1614 C C . THR A 1 204 ? 0.618 -1.033 -9.443 1.00 71.44 204 THR A C 1
ATOM 1616 O O . THR A 1 204 ? 0.063 -0.057 -9.938 1.00 71.44 204 THR A O 1
ATOM 1619 N N . THR A 1 205 ? 0.153 -2.264 -9.619 1.00 68.94 205 THR A N 1
ATOM 1620 C CA . THR A 1 205 ? -1.093 -2.573 -10.337 1.00 68.94 205 THR A CA 1
ATOM 1621 C C . THR A 1 205 ? -2.124 -3.198 -9.386 1.00 68.94 205 THR A C 1
ATOM 1623 O O . THR A 1 205 ? -1.831 -3.549 -8.232 1.00 68.94 205 THR A O 1
ATOM 1626 N N . ARG A 1 206 ? -3.392 -3.291 -9.799 1.00 61.66 206 ARG A N 1
ATOM 1627 C CA . ARG A 1 206 ? -4.325 -4.184 -9.097 1.00 61.66 206 ARG A CA 1
ATOM 1628 C C . ARG A 1 206 ? -3.969 -5.610 -9.497 1.00 61.66 206 ARG A C 1
ATOM 1630 O O . ARG A 1 206 ? -3.654 -5.857 -10.652 1.00 61.66 206 ARG A O 1
ATOM 1637 N N . TYR A 1 207 ? -3.960 -6.511 -8.523 1.00 56.59 207 TYR A N 1
ATOM 1638 C CA . TYR A 1 207 ? -3.700 -7.917 -8.795 1.00 56.59 207 TYR A CA 1
ATOM 1639 C C . TYR A 1 207 ? -4.948 -8.507 -9.462 1.00 56.59 207 TYR A C 1
ATOM 1641 O O . TYR A 1 207 ? -5.981 -8.636 -8.812 1.00 56.59 207 TYR A O 1
ATOM 1649 N N . ASP A 1 208 ? -4.863 -8.811 -10.753 1.00 55.16 208 ASP A N 1
ATOM 1650 C CA . ASP A 1 208 ? -5.924 -9.405 -11.580 1.00 55.16 208 ASP A CA 1
ATOM 1651 C C . ASP A 1 208 ? -5.645 -10.886 -11.914 1.00 55.16 208 ASP A C 1
ATOM 1653 O O . ASP A 1 208 ? -6.302 -11.485 -12.762 1.00 55.16 208 ASP A O 1
ATOM 1657 N N . GLY A 1 209 ? -4.678 -11.500 -11.220 1.00 52.12 209 GLY A N 1
ATOM 1658 C CA . GLY A 1 209 ? -4.205 -12.861 -11.485 1.00 52.12 209 GLY A CA 1
ATOM 1659 C C . GLY A 1 209 ? -2.978 -12.919 -12.400 1.00 52.12 209 GLY A C 1
ATOM 1660 O O . GLY A 1 209 ? -2.367 -13.983 -12.519 1.00 52.12 209 GLY A O 1
ATOM 1661 N N . LEU A 1 210 ? -2.552 -11.791 -12.981 1.00 45.56 210 LEU A N 1
ATOM 1662 C CA . LEU A 1 210 ? -1.264 -11.656 -13.656 1.00 45.56 210 LEU A CA 1
ATOM 1663 C C . LEU A 1 210 ? -0.284 -10.863 -12.774 1.00 45.56 210 LEU A C 1
ATOM 1665 O O . LEU A 1 210 ? -0.629 -9.923 -12.063 1.00 45.56 210 LEU A O 1
ATOM 1669 N N . ARG A 1 211 ? 0.951 -11.372 -12.738 1.00 50.00 211 ARG A N 1
ATOM 1670 C CA . ARG A 1 211 ? 2.033 -11.042 -11.790 1.00 50.00 211 ARG A CA 1
ATOM 1671 C C . ARG A 1 211 ? 2.264 -9.529 -11.708 1.00 50.00 211 ARG A C 1
ATOM 1673 O O . ARG A 1 211 ? 2.292 -8.915 -12.766 1.00 50.00 211 ARG A O 1
ATOM 1680 N N . PRO A 1 212 ? 2.493 -8.940 -10.520 1.00 47.81 212 PRO A N 1
ATOM 1681 C CA . PRO A 1 212 ? 2.804 -7.520 -10.402 1.00 47.81 212 PRO A CA 1
ATOM 1682 C C . PRO A 1 212 ? 4.228 -7.240 -10.910 1.00 47.81 212 PRO A C 1
ATOM 1684 O O . PRO A 1 212 ? 5.191 -7.718 -10.317 1.00 47.81 212 PRO A O 1
ATOM 1687 N N . PRO A 1 213 ? 4.398 -6.477 -11.993 1.00 53.50 213 PRO A N 1
ATOM 1688 C CA . PRO A 1 213 ? 5.727 -6.124 -12.505 1.00 53.50 213 PRO A CA 1
ATOM 1689 C C . PRO A 1 213 ? 6.402 -4.967 -11.728 1.00 53.50 213 PRO A C 1
ATOM 1691 O O . PRO A 1 213 ? 5.753 -4.016 -11.294 1.00 53.50 213 PRO A O 1
ATOM 1694 N N . ILE A 1 214 ? 7.736 -5.004 -11.622 1.00 53.88 214 ILE A N 1
ATOM 1695 C CA . ILE A 1 214 ? 8.597 -3.970 -11.014 1.00 53.88 214 ILE A CA 1
ATOM 1696 C C . ILE A 1 214 ? 9.594 -3.444 -12.078 1.00 53.88 214 ILE A C 1
ATOM 1698 O O . ILE A 1 214 ? 10.676 -4.008 -12.267 1.00 53.88 214 ILE A O 1
ATOM 1702 N N . PRO A 1 215 ? 9.291 -2.362 -12.812 1.00 50.84 215 PRO A N 1
ATOM 1703 C CA . PRO A 1 215 ? 10.151 -1.916 -13.912 1.00 50.84 215 PRO A CA 1
ATOM 1704 C C . PRO A 1 215 ? 11.416 -1.162 -13.442 1.00 50.84 215 PRO A C 1
ATOM 1706 O O . PRO A 1 215 ? 11.443 0.063 -13.351 1.00 50.84 215 PRO A O 1
ATOM 1709 N N . ILE A 1 216 ? 12.512 -1.890 -13.205 1.00 53.00 216 ILE A N 1
ATOM 1710 C CA . ILE A 1 216 ? 13.824 -1.335 -12.808 1.00 53.00 216 ILE A CA 1
ATOM 1711 C C . ILE A 1 216 ? 14.728 -1.025 -14.022 1.00 53.00 216 ILE A C 1
ATOM 1713 O O . ILE A 1 216 ? 15.518 -1.887 -14.390 1.00 53.00 216 ILE A O 1
ATOM 1717 N N . ASP A 1 217 ? 14.732 0.195 -14.582 1.00 48.50 217 ASP A N 1
ATOM 1718 C CA . ASP A 1 217 ? 15.731 0.593 -15.607 1.00 48.50 217 ASP A CA 1
ATOM 1719 C C . ASP A 1 217 ? 16.873 1.489 -15.076 1.00 48.50 217 ASP A C 1
ATOM 1721 O O . ASP A 1 217 ? 16.659 2.642 -14.706 1.00 48.50 217 ASP A O 1
ATOM 1725 N N . ARG A 1 218 ? 18.101 0.947 -15.034 1.00 47.53 218 ARG A N 1
ATOM 1726 C CA . ARG A 1 218 ? 19.257 1.328 -15.885 1.00 47.53 218 ARG A CA 1
ATOM 1727 C C . ARG A 1 218 ? 20.559 0.781 -15.282 1.00 47.53 218 ARG A C 1
ATOM 1729 O O . ARG A 1 218 ? 20.936 1.155 -14.175 1.00 47.53 218 ARG A O 1
ATOM 1736 N N . ASP A 1 219 ? 21.301 -0.028 -16.043 1.00 46.56 219 ASP A N 1
ATOM 1737 C CA . ASP A 1 219 ? 22.762 -0.088 -15.917 1.00 46.56 219 ASP A CA 1
ATOM 1738 C C . ASP A 1 219 ? 23.357 0.682 -17.100 1.00 46.56 219 ASP A C 1
ATOM 1740 O O . ASP A 1 219 ? 23.307 0.237 -18.246 1.00 46.56 219 ASP A O 1
ATOM 1744 N N . GLN A 1 220 ? 23.849 1.899 -16.844 1.00 48.19 220 GLN A N 1
ATOM 1745 C CA . GLN A 1 220 ? 24.414 2.743 -17.900 1.00 48.19 220 GLN A CA 1
ATOM 1746 C C . GLN A 1 220 ? 25.753 2.209 -18.418 1.00 48.19 220 GLN A C 1
ATOM 1748 O O . GLN A 1 220 ? 26.178 2.650 -19.482 1.00 48.19 220 GLN A O 1
ATOM 1753 N N . ARG A 1 221 ? 26.434 1.336 -17.661 1.00 48.81 221 ARG A N 1
ATOM 1754 C CA . ARG A 1 221 ? 27.822 0.951 -17.956 1.00 48.81 221 ARG A CA 1
ATOM 1755 C C . ARG A 1 221 ? 27.919 -0.105 -19.052 1.00 48.81 221 ARG A C 1
ATOM 1757 O O . ARG A 1 221 ? 28.832 -0.022 -19.861 1.00 48.81 221 ARG A O 1
ATOM 1764 N N . ASP A 1 222 ? 26.934 -0.999 -19.126 1.00 52.69 222 ASP A N 1
ATOM 1765 C CA . ASP A 1 222 ? 26.927 -2.119 -20.082 1.00 52.69 222 ASP A CA 1
ATOM 1766 C C . ASP A 1 222 ? 25.886 -1.950 -21.204 1.00 52.69 222 ASP A C 1
ATOM 1768 O O . ASP A 1 222 ? 25.732 -2.821 -22.058 1.00 52.69 222 ASP A O 1
ATOM 1772 N N . GLY A 1 223 ? 25.132 -0.843 -21.201 1.00 59.72 223 GLY A N 1
ATOM 1773 C CA . GLY A 1 223 ? 24.105 -0.576 -22.208 1.00 59.72 223 GLY A CA 1
ATOM 1774 C C . GLY A 1 223 ? 22.969 -1.601 -22.206 1.00 59.72 223 GLY A C 1
ATOM 1775 O O . GLY A 1 223 ? 22.421 -1.870 -23.265 1.00 59.72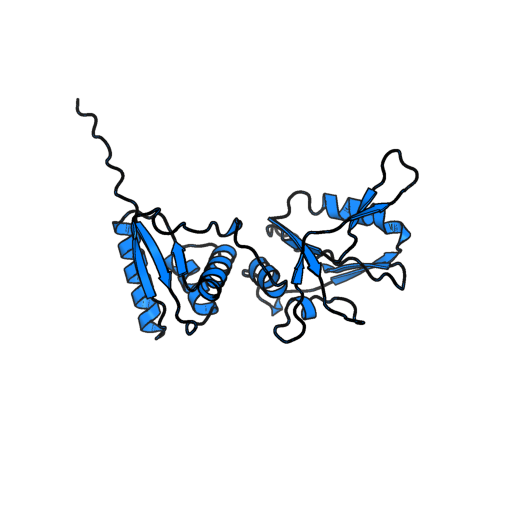 223 GLY A O 1
ATOM 1776 N N . ALA A 1 224 ? 22.623 -2.189 -21.058 1.00 62.38 224 ALA A N 1
ATOM 1777 C CA . ALA A 1 224 ? 21.549 -3.174 -20.934 1.00 62.38 224 ALA A CA 1
ATOM 1778 C C . ALA A 1 224 ? 20.348 -2.609 -20.161 1.00 62.38 224 ALA A C 1
ATOM 1780 O O . ALA A 1 224 ? 20.509 -1.931 -19.143 1.00 62.38 224 ALA A O 1
ATOM 1781 N N . VAL A 1 225 ? 19.141 -2.941 -20.619 1.00 65.44 225 VAL A N 1
ATOM 1782 C CA . VAL A 1 225 ? 17.883 -2.652 -19.917 1.00 65.44 225 VAL A CA 1
ATOM 1783 C C . VAL A 1 225 ? 17.544 -3.846 -19.033 1.00 65.44 225 VAL A C 1
ATOM 1785 O O . VAL A 1 225 ? 17.537 -4.990 -19.494 1.00 65.44 225 VAL A O 1
ATOM 1788 N N . ARG A 1 226 ? 17.274 -3.598 -17.751 1.00 68.69 226 ARG A N 1
ATOM 1789 C CA . ARG A 1 226 ? 16.888 -4.635 -16.787 1.00 68.69 226 ARG A CA 1
ATOM 1790 C C . ARG A 1 226 ? 15.396 -4.509 -16.489 1.00 68.69 226 ARG A C 1
ATOM 1792 O O . ARG A 1 226 ? 14.848 -3.420 -16.456 1.00 68.69 226 ARG A O 1
ATOM 1799 N N . CYS A 1 227 ? 14.717 -5.625 -16.275 1.00 65.56 227 CYS A N 1
ATOM 1800 C CA . CYS A 1 227 ? 13.337 -5.627 -15.793 1.00 65.56 227 CYS A CA 1
ATOM 1801 C C . CYS A 1 227 ? 13.215 -6.650 -14.668 1.00 65.56 227 CYS A C 1
ATOM 1803 O O . CYS A 1 227 ? 13.723 -7.766 -14.817 1.00 65.56 227 CYS A O 1
ATOM 1805 N N . ILE A 1 228 ? 12.578 -6.271 -13.556 1.00 65.75 228 ILE A N 1
ATOM 1806 C CA . ILE A 1 228 ? 12.253 -7.191 -12.463 1.00 65.75 228 ILE A CA 1
ATOM 1807 C C . ILE A 1 228 ? 10.748 -7.489 -12.525 1.00 65.75 228 ILE A C 1
ATOM 1809 O O . ILE A 1 228 ? 9.928 -6.580 -12.554 1.00 65.75 228 ILE A O 1
ATOM 1813 N N . PHE A 1 229 ? 10.379 -8.762 -12.593 1.00 60.88 229 PHE A N 1
ATOM 1814 C CA . PHE A 1 229 ? 8.991 -9.234 -12.590 1.00 60.88 229 PHE A CA 1
ATOM 1815 C C . PHE A 1 229 ? 8.707 -10.066 -11.351 1.00 60.88 229 PHE A C 1
ATOM 1817 O O . PHE A 1 229 ? 9.684 -10.638 -10.815 1.00 60.88 229 PHE A O 1
#

pLDDT: mean 78.46, std 13.89, range [34.75, 95.44]

Foldseek 3Di:
DDPPPPPPQQFKKKKKFAPQFDDLVLQLVLCCPLVVDDSLLSLLQSVCCNVVRMAIDDRHRPVSVVSSVVVSVVSCVVVVGDMDMDMDGPPPGDHDDSLPRDDFFLQSVVCSLCVVPDPVRDDKDKDKDALVCQLVVQVVVCVVPVDFSDKWFKDWDDDPDADDPVQSNDDDDTTITTDHWAWDFADPVDPGTGTGTPGFMQTRHPPPVDDRWGQGDDDPPRSMGMTMD

Radius of gyration: 22.19 Å; chains: 1; bounding box: 77×34×63 Å

Sequence (229 aa):
MSHQVCTVPESVQLVFQDGGKTPRGFVVNLFRKVFGRHQRDAYALSMLIERQDKAACGPFPPSVAKALFDAAQERIRAEGHTLQITSEPAGETEAPDPSEIQFEWARDAIAWHFADIPPNSLVTMVRQFPGHMRADIQIAIDKLFTSPVRFFGLQQRWTLEKLSFAQLRRAGDDPVWLASPQYHEIDIGEATPIKCLRIPTIATTRYDGLRPPIPIDRDQRDGAVRCIF